Protein 6HF2 (pdb70)

Structure (mmCIF, N/CA/C/O backbone):
data_6HF2
#
_entry.id   6HF2
#
_cell.length_a   66.812
_cell.length_b   68.376
_cell.length_c   79.136
_cell.angle_alpha   90.00
_cell.angle_beta   90.00
_cell.angle_gamma   90.00
#
_symmetry.space_group_name_H-M   'P 21 21 21'
#
loop_
_entity.id
_entity.type
_entity.pdbx_description
1 polymer 'Glycosyl hydrolase family 26'
2 non-polymer 'CHLORIDE ION'
3 non-polymer 'CALCIUM ION'
4 water water
#
loop_
_atom_site.group_PDB
_atom_site.id
_atom_site.type_symbol
_atom_site.label_atom_id
_atom_site.label_alt_id
_atom_site.label_comp_id
_atom_site.label_asym_id
_atom_site.label_entity_id
_atom_site.label_seq_id
_atom_site.pdbx_PDB_ins_code
_atom_site.Cartn_x
_atom_site.Cartn_y
_atom_site.Cartn_z
_atom_site.occupancy
_atom_site.B_iso_or_equiv
_atom_site.auth_seq_id
_atom_site.auth_comp_id
_atom_site.auth_asym_id
_atom_site.auth_atom_id
_atom_site.pdbx_PDB_model_num
ATOM 1 N N . ASP A 1 37 ? 6.972 -5.699 -8.943 1.00 50.24 37 ASP A N 1
ATOM 2 C CA . ASP A 1 37 ? 7.089 -5.589 -7.493 1.00 52.02 37 ASP A CA 1
ATOM 3 C C . ASP A 1 37 ? 5.718 -5.751 -6.827 1.00 49.22 37 ASP A C 1
ATOM 4 O O . ASP A 1 37 ? 5.440 -6.778 -6.204 1.00 50.67 37 ASP A O 1
ATOM 9 N N . ASN A 1 38 ? 4.857 -4.741 -6.957 1.00 44.61 38 ASN A N 1
ATOM 10 C CA . ASN A 1 38 ? 3.520 -4.797 -6.379 1.00 35.81 38 ASN A CA 1
ATOM 11 C C . ASN A 1 38 ? 2.428 -4.907 -7.432 1.00 37.32 38 ASN A C 1
ATOM 12 O O . ASN A 1 38 ? 1.256 -4.716 -7.104 1.00 29.87 38 ASN A O 1
ATOM 17 N N . SER A 1 39 ? 2.779 -5.231 -8.682 1.00 35.86 39 SER A N 1
ATOM 18 C CA . SER A 1 39 ? 1.792 -5.212 -9.755 1.00 32.98 39 SER A CA 1
ATOM 19 C C . SER A 1 39 ? 0.678 -6.225 -9.546 1.00 30.59 39 SER A C 1
ATOM 20 O O . SER A 1 39 ? -0.420 -6.035 -10.079 1.00 32.60 39 SER A O 1
ATOM 23 N N . LEU A 1 40 ? 0.927 -7.286 -8.776 1.00 29.93 40 LEU A N 1
ATOM 24 C CA . LEU A 1 40 ? -0.096 -8.293 -8.518 1.00 27.95 40 LEU A CA 1
ATOM 25 C C . LEU A 1 40 ? -1.169 -7.813 -7.548 1.00 27.88 40 LEU A C 1
ATOM 26 O O . LEU A 1 40 ? -2.279 -8.356 -7.564 1.00 24.67 40 LEU A O 1
ATOM 31 N N . ILE A 1 41 ? -0.857 -6.837 -6.693 1.00 26.04 41 ILE A N 1
ATOM 32 C CA . ILE A 1 41 ? -1.812 -6.400 -5.678 1.00 23.33 41 ILE A CA 1
ATOM 33 C C . ILE A 1 41 ? -2.945 -5.631 -6.343 1.00 21.92 41 ILE A C 1
ATOM 34 O O . ILE A 1 41 ? -2.709 -4.758 -7.187 1.00 24.62 41 ILE A O 1
ATOM 39 N N . LYS A 1 42 ? -4.184 -5.942 -5.960 1.00 19.86 42 LYS A N 1
ATOM 40 C CA . LYS A 1 42 ? -5.323 -5.283 -6.580 1.00 21.36 42 LYS A CA 1
ATOM 41 C C . LYS A 1 42 ? -5.303 -3.784 -6.289 1.00 20.58 42 LYS A C 1
ATOM 42 O O . LYS A 1 42 ? -4.921 -3.340 -5.202 1.00 22.48 42 LYS A O 1
ATOM 48 N N . LYS A 1 43 ? -5.688 -2.994 -7.287 1.00 16.78 43 LYS A N 1
ATOM 49 C CA . LYS A 1 43 ? -5.600 -1.546 -7.144 1.00 18.24 43 LYS A CA 1
ATOM 50 C C . LYS A 1 43 ? -6.796 -0.965 -6.419 1.00 20.73 43 LYS A C 1
ATOM 51 O O . LYS A 1 43 ? -6.685 0.101 -5.798 1.00 21.68 43 LYS A O 1
ATOM 57 N N . GLU A 1 44 ? -7.937 -1.630 -6.493 1.00 18.67 44 GLU A N 1
ATOM 58 C CA . GLU A 1 44 ? -9.192 -1.061 -6.027 1.00 20.07 44 GLU A CA 1
ATOM 59 C C . GLU A 1 44 ? -9.699 -1.778 -4.783 1.00 17.08 44 GLU A C 1
ATOM 60 O O . GLU A 1 44 ? -9.625 -3.008 -4.693 1.00 17.02 44 GLU A O 1
ATOM 66 N N . LEU A 1 45 ? -10.270 -1.006 -3.850 1.00 20.15 45 LEU A N 1
ATOM 67 C CA . LEU A 1 45 ? -11.007 -1.605 -2.732 1.00 15.90 45 LEU A CA 1
ATOM 68 C C . LEU A 1 45 ? -12.233 -2.367 -3.221 1.00 21.95 45 LEU A C 1
ATOM 69 O O . LEU A 1 45 ? -12.801 -2.070 -4.277 1.00 22.53 45 LEU A O 1
ATOM 74 N N . CYS A 1 46 ? -12.664 -3.352 -2.424 1.00 18.62 46 CYS A N 1
ATOM 75 C CA . CYS A 1 46 ? -13.854 -4.115 -2.786 1.00 22.40 46 CYS A CA 1
ATOM 76 C C . CYS A 1 46 ? -15.128 -3.276 -2.716 1.00 24.04 46 CYS A C 1
ATOM 77 O O . CYS A 1 46 ? -16.141 -3.664 -3.303 1.00 22.30 46 CYS A O 1
ATOM 80 N N . THR A 1 47 ? -15.093 -2.126 -2.045 1.00 23.67 47 THR A N 1
ATOM 81 C CA . THR A 1 47 ? -16.273 -1.290 -1.847 1.00 22.41 47 THR A CA 1
ATOM 82 C C . THR A 1 47 ? -16.387 -0.293 -2.992 1.00 21.00 47 THR A C 1
ATOM 83 O O . THR A 1 47 ? -15.543 0.596 -3.140 1.00 19.53 47 THR A O 1
ATOM 87 N N . GLU A 1 48 ? -17.437 -0.430 -3.790 1.00 19.55 48 GLU A N 1
ATOM 88 C CA . GLU A 1 48 ? -17.688 0.538 -4.847 1.00 19.98 48 GLU A CA 1
ATOM 89 C C . GLU A 1 48 ? -17.949 1.911 -4.242 1.00 21.92 48 GLU A C 1
ATOM 90 O O . GLU A 1 48 ? -18.693 2.043 -3.269 1.00 20.62 48 GLU A O 1
ATOM 96 N N . GLY A 1 49 ? -17.333 2.936 -4.819 1.00 19.39 49 GLY A N 1
ATOM 97 C CA . GLY A 1 49 ? -17.532 4.284 -4.322 1.00 22.26 49 GLY A CA 1
ATOM 98 C C . GLY A 1 49 ? -16.966 4.526 -2.940 1.00 22.90 49 GLY A C 1
ATOM 99 O O . GLY A 1 49 ? -17.545 5.298 -2.164 1.00 23.02 49 GLY A O 1
ATOM 100 N N . ALA A 1 50 ? -15.851 3.873 -2.612 1.00 23.04 50 ALA A N 1
ATOM 101 C CA . ALA A 1 50 ? -15.159 4.104 -1.350 1.00 20.89 50 ALA A CA 1
ATOM 102 C C . ALA A 1 50 ? -14.750 5.568 -1.217 1.00 19.97 50 ALA A C 1
ATOM 103 O O . ALA A 1 50 ? -14.496 6.259 -2.213 1.00 19.53 50 ALA A O 1
ATOM 105 N N . SER A 1 51 ? -14.665 6.033 0.034 1.00 16.94 51 SER A N 1
ATOM 106 C CA . SER A 1 51 ? -14.323 7.419 0.312 1.00 18.15 51 SER A CA 1
ATOM 107 C C . SER A 1 51 ? -12.931 7.755 -0.218 1.00 20.19 51 SER A C 1
ATOM 108 O O . SER A 1 51 ? -12.070 6.890 -0.375 1.00 19.78 51 SER A O 1
ATOM 111 N N . VAL A 1 52 ? -12.715 9.051 -0.474 1.00 19.45 52 VAL A N 1
ATOM 112 C CA . VAL A 1 52 ? -11.417 9.529 -0.945 1.00 16.68 52 VAL A CA 1
ATOM 113 C C . VAL A 1 52 ? -10.306 9.134 0.021 1.00 18.32 52 VAL A C 1
ATOM 114 O O . VAL A 1 52 ? -9.225 8.698 -0.401 1.00 17.03 52 VAL A O 1
ATOM 118 N N . GLU A 1 53 ? -10.552 9.269 1.327 1.00 17.02 53 GLU A N 1
ATOM 119 C CA . GLU A 1 53 ? -9.499 8.966 2.296 1.00 18.61 53 GLU A CA 1
ATOM 120 C C . GLU A 1 53 ? -9.195 7.474 2.329 1.00 18.40 53 GLU A C 1
ATOM 121 O O . GLU A 1 53 ? -8.024 7.082 2.407 1.00 17.32 53 GLU A O 1
ATOM 127 N N . ALA A 1 54 ? -10.231 6.632 2.254 1.00 17.57 54 ALA A N 1
ATOM 128 C CA . ALA A 1 54 ? -10.010 5.188 2.238 1.00 18.40 54 ALA A CA 1
ATOM 129 C C . ALA A 1 54 ? -9.177 4.790 1.027 1.00 18.81 54 ALA A C 1
ATOM 130 O O . ALA A 1 54 ? -8.267 3.963 1.132 1.00 18.42 54 ALA A O 1
ATOM 132 N N . LYS A 1 55 ? -9.455 5.395 -0.128 1.00 19.66 55 LYS A N 1
ATOM 133 C CA . LYS A 1 55 ? -8.709 5.062 -1.327 1.00 17.67 55 LYS A CA 1
ATOM 134 C C . LYS A 1 55 ? -7.278 5.552 -1.223 1.00 16.99 55 LYS A C 1
ATOM 135 O O . LYS A 1 55 ? -6.348 4.846 -1.630 1.00 21.69 55 LYS A O 1
ATOM 141 N N . LYS A 1 56 ? -7.082 6.739 -0.640 1.00 14.94 56 LYS A N 1
ATOM 142 C CA . LYS A 1 56 ? -5.734 7.258 -0.435 1.00 17.85 56 LYS A CA 1
ATOM 143 C C . LYS A 1 56 ? -4.949 6.366 0.512 1.00 20.09 56 LYS A C 1
ATOM 144 O O . LYS A 1 56 ? -3.773 6.082 0.267 1.00 17.71 56 LYS A O 1
ATOM 150 N N . VAL A 1 57 ? -5.578 5.936 1.611 1.00 16.84 57 VAL A N 1
ATOM 151 C CA . VAL A 1 57 ? -4.891 5.062 2.559 1.00 17.16 57 VAL A CA 1
ATOM 152 C C . VAL A 1 57 ? -4.539 3.739 1.888 1.00 16.16 57 VAL A C 1
ATOM 153 O O . VAL A 1 57 ? -3.394 3.276 1.954 1.00 17.35 57 VAL A O 1
ATOM 157 N N . TYR A 1 58 ? -5.520 3.117 1.221 1.00 19.90 58 TYR A N 1
ATOM 158 C CA . TYR A 1 58 ? -5.251 1.854 0.548 1.00 17.58 58 TYR A CA 1
ATOM 159 C C . TYR A 1 58 ? -4.148 2.000 -0.488 1.00 19.39 58 TYR A C 1
ATOM 160 O O . TYR A 1 58 ? -3.223 1.173 -0.554 1.00 19.98 58 TYR A O 1
ATOM 169 N N . THR A 1 59 ? -4.212 3.062 -1.289 1.00 16.96 59 THR A N 1
ATOM 170 C CA . THR A 1 59 ? -3.227 3.247 -2.347 1.00 18.25 59 THR A CA 1
ATOM 171 C C . THR A 1 59 ? -1.834 3.422 -1.771 1.00 22.63 59 THR A C 1
ATOM 172 O O . THR A 1 59 ? -0.857 2.918 -2.335 1.00 19.94 59 THR A O 1
ATOM 176 N N . TYR A 1 60 ? -1.729 4.117 -0.636 1.00 19.71 60 TYR A N 1
ATOM 177 C CA . TYR A 1 60 ? -0.444 4.249 0.038 1.00 17.14 60 TYR A CA 1
ATOM 178 C C . TYR A 1 60 ? 0.081 2.888 0.485 1.00 21.18 60 TYR A C 1
ATOM 179 O O . TYR A 1 60 ? 1.247 2.547 0.246 1.00 18.70 60 TYR A O 1
ATOM 188 N N . LEU A 1 61 ? -0.762 2.096 1.149 1.00 17.62 61 LEU A N 1
ATOM 189 C CA . LEU A 1 61 ? -0.305 0.782 1.592 1.00 20.04 61 LEU A CA 1
ATOM 190 C C . LEU A 1 61 ? 0.137 -0.068 0.412 1.00 19.72 61 LEU A C 1
ATOM 191 O O . LEU A 1 61 ? 1.162 -0.751 0.474 1.00 18.15 61 LEU A O 1
ATOM 196 N N . ARG A 1 62 ? -0.622 -0.025 -0.678 1.00 15.81 62 ARG A N 1
ATOM 197 C CA . ARG A 1 62 ? -0.240 -0.754 -1.881 1.00 19.21 62 ARG A CA 1
ATOM 198 C C . ARG A 1 62 ? 1.126 -0.299 -2.388 1.00 22.54 62 ARG A C 1
ATOM 199 O O . ARG A 1 62 ? 1.962 -1.124 -2.783 1.00 22.02 62 ARG A O 1
ATOM 207 N N . ASN A 1 63 ? 1.387 1.010 -2.336 1.00 19.50 63 ASN A N 1
ATOM 208 C CA . ASN A 1 63 ? 2.672 1.549 -2.768 1.00 19.94 63 ASN A CA 1
ATOM 209 C C . ASN A 1 63 ? 3.814 1.127 -1.850 1.00 24.89 63 ASN A C 1
ATOM 210 O O . ASN A 1 63 ? 4.964 1.056 -2.299 1.00 21.84 63 ASN A O 1
ATOM 215 N N . CYS A 1 64 ? 3.525 0.841 -0.573 1.00 20.50 64 CYS A N 1
ATOM 216 C CA . CYS A 1 64 ? 4.564 0.415 0.367 1.00 19.30 64 CYS A CA 1
ATOM 217 C C . CYS A 1 64 ? 4.908 -1.062 0.241 1.00 18.75 64 CYS A C 1
ATOM 218 O O . CYS A 1 64 ? 5.950 -1.487 0.759 1.00 22.19 64 CYS A O 1
ATOM 221 N N . TRP A 1 65 ? 4.061 -1.841 -0.427 1.00 18.33 65 TRP A N 1
ATOM 222 C CA . TRP A 1 65 ? 4.185 -3.299 -0.427 1.00 19.80 65 TRP A CA 1
ATOM 223 C C . TRP A 1 65 ? 5.551 -3.741 -0.926 1.00 22.44 65 TRP A C 1
ATOM 224 O O . TRP A 1 65 ? 6.007 -3.312 -1.992 1.00 24.30 65 TRP A O 1
ATOM 235 N N . GLY A 1 66 ? 6.208 -4.600 -0.148 1.00 20.96 66 GLY A N 1
ATOM 236 C CA . GLY A 1 66 ? 7.545 -5.061 -0.474 1.00 24.15 66 GLY A CA 1
ATOM 237 C C . GLY A 1 66 ? 8.650 -4.059 -0.230 1.00 25.60 66 GLY A C 1
ATOM 238 O O . GLY A 1 66 ? 9.822 -4.386 -0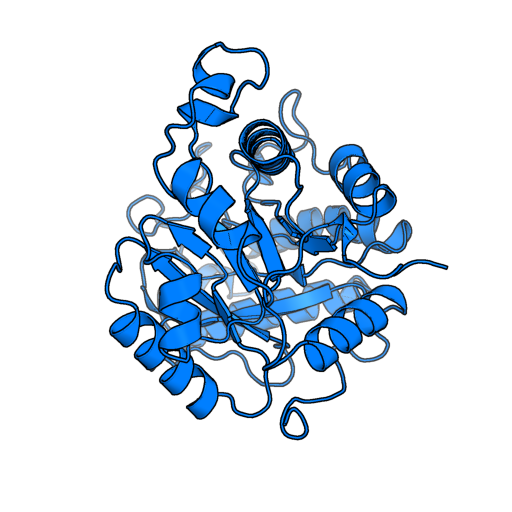.447 1.00 28.84 66 GLY A O 1
ATOM 239 N N . ARG A 1 67 ? 8.327 -2.854 0.205 1.00 20.16 67 ARG A N 1
ATOM 240 C CA . ARG A 1 67 ? 9.330 -1.830 0.446 1.00 21.83 67 ARG A CA 1
ATOM 241 C C . ARG A 1 67 ? 9.342 -1.344 1.882 1.00 23.65 67 ARG A C 1
ATOM 242 O O . ARG A 1 67 ? 10.412 -1.070 2.428 1.00 25.60 67 ARG A O 1
ATOM 250 N N . LYS A 1 68 ? 8.172 -1.221 2.506 1.00 18.24 68 LYS A N 1
ATOM 251 C CA . LYS A 1 68 ? 8.068 -0.704 3.862 1.00 21.59 68 LYS A CA 1
ATOM 252 C C . LYS A 1 68 ? 7.072 -1.545 4.646 1.00 19.60 68 LYS A C 1
ATOM 253 O O . LYS A 1 68 ? 6.183 -2.193 4.079 1.00 21.90 68 LYS A O 1
ATOM 259 N N . THR A 1 69 ? 7.223 -1.504 5.966 1.00 18.05 69 THR A N 1
ATOM 260 C CA . THR A 1 69 ? 6.320 -2.158 6.907 1.00 17.48 69 THR A CA 1
ATOM 261 C C . THR A 1 69 ? 5.859 -1.108 7.910 1.00 18.98 69 THR A C 1
ATOM 262 O O . THR A 1 69 ? 6.690 -0.474 8.570 1.00 19.80 69 THR A O 1
ATOM 266 N N . LEU A 1 70 ? 4.546 -0.920 8.040 1.00 16.59 70 LEU A N 1
ATOM 267 C CA . LEU A 1 70 ? 4.071 0.085 8.985 1.00 15.96 70 LEU A CA 1
ATOM 268 C C . LEU A 1 70 ? 4.048 -0.472 10.402 1.00 15.78 70 LEU A C 1
ATOM 269 O O . LEU A 1 70 ? 3.816 -1.662 10.622 1.00 18.19 70 LEU A O 1
ATOM 274 N N . SER A 1 71 ? 4.284 0.407 11.368 1.00 13.85 71 SER A N 1
ATOM 275 C CA . SER A 1 71 ? 4.178 0.056 12.775 1.00 13.65 71 SER A CA 1
ATOM 276 C C . SER A 1 71 ? 2.777 0.363 13.277 1.00 15.39 71 SER A C 1
ATOM 277 O O . SER A 1 71 ? 2.102 1.269 12.772 1.00 17.47 71 SER A O 1
ATOM 280 N N . SER A 1 72 ? 2.351 -0.375 14.299 1.00 16.88 72 SER A N 1
ATOM 281 C CA . SER A 1 72 ? 1.012 -0.176 14.833 1.00 14.61 72 SER A CA 1
ATOM 282 C C . SER A 1 72 ? 0.963 -0.658 16.275 1.00 16.56 72 SER A C 1
ATOM 283 O O . SER A 1 72 ? 1.687 -1.583 16.656 1.00 14.65 72 SER A O 1
ATOM 286 N N . THR A 1 73 ? 0.057 -0.062 17.056 1.00 16.84 73 THR A N 1
ATOM 287 C CA . THR A 1 73 ? -0.206 -0.508 18.419 1.00 15.55 73 THR A CA 1
ATOM 288 C C . THR A 1 73 ? -1.698 -0.645 18.646 1.00 18.50 73 THR A C 1
ATOM 289 O O . THR A 1 73 ? -2.502 0.095 18.073 1.00 16.59 73 THR A O 1
ATOM 293 N N . MET A 1 74 ? -2.047 -1.585 19.519 1.00 16.32 74 MET A N 1
ATOM 294 C CA . MET A 1 74 ? -3.422 -1.772 19.950 1.00 16.74 74 MET A CA 1
ATOM 295 C C . MET A 1 74 ? -3.756 -0.803 21.076 1.00 15.69 74 MET A C 1
ATOM 296 O O . MET A 1 74 ? -2.893 -0.401 21.852 1.00 16.83 74 MET A O 1
ATOM 301 N N . ALA A 1 75 ? -5.023 -0.412 21.151 1.00 15.46 75 ALA A N 1
ATOM 302 C CA . ALA A 1 75 ? -5.495 0.321 22.313 1.00 15.80 75 ALA A CA 1
ATOM 303 C C . ALA A 1 75 ? -5.348 -0.528 23.570 1.00 17.12 75 ALA A C 1
ATOM 304 O O . ALA A 1 75 ? -5.347 -1.764 23.520 1.00 17.24 75 ALA A O 1
ATOM 306 N N . ASN A 1 76 ? -5.254 0.140 24.719 1.00 16.55 76 ASN A N 1
ATOM 307 C CA . ASN A 1 76 ? -5.383 -0.596 25.974 1.00 18.93 76 ASN A CA 1
ATOM 308 C C . ASN A 1 76 ? -6.858 -0.972 26.127 1.00 17.85 76 ASN A C 1
ATOM 309 O O . ASN A 1 76 ? -7.698 -0.143 26.486 1.00 20.10 76 ASN A O 1
ATOM 314 N N . VAL A 1 77 ? -7.163 -2.232 25.805 1.00 16.80 77 VAL A N 1
ATOM 315 C CA . VAL A 1 77 ? -8.510 -2.801 25.756 1.00 18.36 77 VAL A CA 1
ATOM 316 C C . VAL A 1 77 ? -9.304 -2.247 24.569 1.00 18.39 77 VAL A C 1
ATOM 317 O O . VAL A 1 77 ? -9.481 -2.961 23.577 1.00 21.06 77 VAL A O 1
ATOM 321 N N . THR A 1 78 ? -9.783 -0.99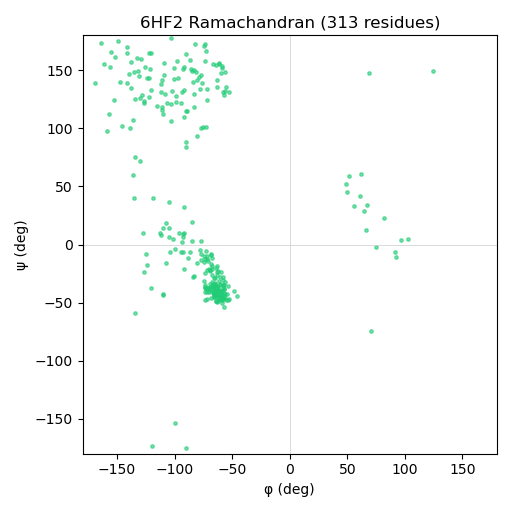6 24.623 1.00 18.36 78 THR A N 1
ATOM 322 C CA . THR A 1 78 ? -10.739 -0.577 23.585 1.00 15.54 78 THR A CA 1
ATOM 323 C C . THR A 1 78 ? -10.510 0.787 22.938 1.00 15.02 78 THR A C 1
ATOM 324 O O . THR A 1 78 ? -10.456 0.889 21.709 1.00 15.54 78 THR A O 1
ATOM 328 N N . TRP A 1 79 ? -10.501 1.858 23.731 1.00 17.56 79 TRP A N 1
ATOM 329 C CA . TRP A 1 79 ? -10.873 3.180 23.206 1.00 16.97 79 TRP A CA 1
ATOM 330 C C . TRP A 1 79 ? -9.913 4.262 23.705 1.00 15.72 79 TRP A C 1
ATOM 331 O O . TRP A 1 79 ? -10.295 5.218 24.380 1.00 19.94 79 TRP A O 1
ATOM 342 N N . ASN A 1 80 ? -8.636 4.092 23.372 1.00 16.52 80 ASN A N 1
ATOM 343 C CA . ASN A 1 80 ? -7.584 5.024 23.756 1.00 18.46 80 ASN A CA 1
ATOM 344 C C . ASN A 1 80 ? -6.382 4.733 22.876 1.00 17.12 80 ASN A C 1
ATOM 345 O O . ASN A 1 80 ? -6.361 3.750 22.127 1.00 19.37 80 ASN A O 1
ATOM 350 N N . VAL A 1 81 ? -5.365 5.586 22.988 1.00 17.67 81 VAL A N 1
ATOM 351 C CA . VAL A 1 81 ? -4.115 5.327 22.281 1.00 16.79 81 VAL A CA 1
ATOM 352 C C . VAL A 1 81 ? -2.981 5.170 23.290 1.00 18.35 81 VAL A C 1
ATOM 353 O O . VAL A 1 81 ? -1.847 5.598 23.038 1.00 16.89 81 VAL A O 1
ATOM 357 N N . ASN A 1 82 ? -3.260 4.497 24.415 1.00 16.46 82 ASN A N 1
ATOM 358 C CA . ASN A 1 82 ? -2.283 4.462 25.504 1.00 17.31 82 ASN A CA 1
ATOM 359 C C . ASN A 1 82 ? -1.000 3.732 25.107 1.00 15.22 82 ASN A C 1
ATOM 360 O O . ASN A 1 82 ? 0.089 4.110 25.555 1.00 18.82 82 ASN A O 1
ATOM 365 N N . GLU A 1 83 ? -1.091 2.696 24.263 1.00 14.19 83 GLU A N 1
ATOM 366 C CA . GLU A 1 83 ? 0.130 1.996 23.850 1.00 14.91 83 GLU A CA 1
ATOM 367 C C . GLU A 1 83 ? 0.945 2.823 22.858 1.00 15.86 83 GLU A C 1
ATOM 368 O O . GLU A 1 83 ? 2.187 2.789 22.894 1.00 14.25 83 GLU A O 1
ATOM 374 N N . ALA A 1 84 ? 0.288 3.586 21.988 1.00 15.45 84 ALA A N 1
ATOM 375 C CA . ALA A 1 84 ? 1.032 4.507 21.132 1.00 18.22 84 ALA A CA 1
ATOM 376 C C . ALA A 1 84 ? 1.809 5.524 21.964 1.00 17.03 84 ALA A C 1
ATOM 377 O O . ALA A 1 84 ? 2.977 5.812 21.680 1.00 17.80 84 ALA A O 1
ATOM 379 N N . ILE A 1 85 ? 1.169 6.075 22.995 1.00 15.39 85 ILE A N 1
ATOM 380 C CA . ILE A 1 85 ? 1.840 7.014 23.892 1.00 15.61 85 ILE A CA 1
ATOM 381 C C . ILE A 1 85 ? 2.999 6.326 24.595 1.00 17.30 85 ILE A C 1
ATOM 382 O O . ILE A 1 85 ? 4.080 6.902 24.754 1.00 19.43 85 ILE A O 1
ATOM 387 N N . TRP A 1 86 ? 2.784 5.086 25.035 1.00 18.17 86 TRP A N 1
ATOM 388 C CA . TRP A 1 86 ? 3.844 4.313 25.674 1.00 16.06 86 TRP A CA 1
ATOM 389 C C . TRP A 1 86 ? 5.028 4.118 24.736 1.00 18.51 86 TRP A C 1
ATOM 390 O O . TRP A 1 86 ? 6.187 4.293 25.136 1.00 16.65 86 TRP A O 1
ATOM 401 N N . VAL A 1 87 ? 4.758 3.742 23.481 1.00 15.50 87 VAL A N 1
ATOM 402 C CA . VAL A 1 87 ? 5.857 3.527 22.535 1.00 15.42 87 VAL A CA 1
ATOM 403 C C . VAL A 1 87 ? 6.649 4.812 22.332 1.00 16.81 87 VAL A C 1
ATOM 404 O O . VAL A 1 87 ? 7.888 4.791 22.297 1.00 18.79 87 VAL A O 1
ATOM 408 N N . ASN A 1 88 ? 5.967 5.953 22.200 1.00 16.02 88 ASN A N 1
ATOM 409 C CA . ASN A 1 88 ? 6.727 7.197 22.034 1.00 18.67 88 ASN A CA 1
ATOM 410 C C . ASN A 1 88 ? 7.624 7.470 23.242 1.00 17.47 88 ASN A C 1
ATOM 411 O O . ASN A 1 88 ? 8.802 7.824 23.089 1.00 19.02 88 ASN A O 1
ATOM 416 N N . ARG A 1 89 ? 7.096 7.279 24.450 1.00 19.35 89 ARG A N 1
ATOM 417 C CA . ARG A 1 89 ? 7.894 7.509 25.650 1.00 20.30 89 ARG A CA 1
ATOM 418 C C . ARG A 1 89 ? 9.082 6.562 25.738 1.00 22.01 89 ARG A C 1
ATOM 419 O O . ARG A 1 89 ? 10.089 6.892 26.375 1.00 20.91 89 ARG A O 1
ATOM 427 N N . GLN A 1 90 ? 8.986 5.379 25.117 1.00 21.14 90 GLN A N 1
ATOM 428 C CA . GLN A 1 90 ? 10.122 4.463 25.092 1.00 20.32 90 GLN A CA 1
ATOM 429 C C . GLN A 1 90 ? 11.109 4.768 23.972 1.00 22.44 90 GLN A C 1
ATOM 430 O O . GLN A 1 90 ? 12.299 4.463 24.105 1.00 24.87 90 GLN A O 1
ATOM 436 N N . THR A 1 91 ? 10.660 5.356 22.863 1.00 19.04 91 THR A N 1
ATOM 437 C CA . THR A 1 91 ? 11.490 5.409 21.661 1.00 17.26 91 THR A CA 1
ATOM 438 C C . THR A 1 91 ? 11.685 6.792 21.081 1.00 19.69 91 THR A C 1
ATOM 439 O O . THR A 1 91 ? 12.661 6.995 20.349 1.00 20.71 91 THR A O 1
ATOM 443 N N . GLY A 1 92 ? 10.792 7.733 21.343 1.00 18.42 92 GLY A N 1
ATOM 444 C CA . GLY A 1 92 ? 10.807 8.995 20.648 1.00 20.90 92 GLY A CA 1
ATOM 445 C C . GLY A 1 92 ? 9.954 9.031 19.400 1.00 22.49 92 GLY A C 1
ATOM 446 O O . GLY A 1 92 ? 9.823 10.105 18.797 1.00 23.10 92 GLY A O 1
ATOM 447 N N . LYS A 1 93 ? 9.383 7.894 18.985 1.00 18.79 93 LYS A N 1
ATOM 448 C CA . LYS A 1 93 ? 8.570 7.830 17.778 1.00 20.04 93 LYS A CA 1
ATOM 449 C C . LYS A 1 93 ? 7.202 7.241 18.091 1.00 21.13 93 LYS A C 1
ATOM 450 O O . LYS A 1 93 ? 7.046 6.462 19.034 1.00 19.91 93 LYS A O 1
ATOM 456 N N . TYR A 1 94 ? 6.195 7.629 17.280 1.00 21.23 94 TYR A N 1
ATOM 457 C CA . TYR A 1 94 ? 4.864 7.042 17.419 1.00 16.64 94 TYR A CA 1
ATOM 458 C C . TYR A 1 94 ? 4.643 5.971 16.360 1.00 17.67 94 TYR A C 1
ATOM 459 O O . TYR A 1 94 ? 5.178 6.074 15.252 1.00 20.14 94 TYR A O 1
ATOM 468 N N . PRO A 1 95 ? 3.809 4.972 16.648 1.00 17.53 95 PRO A N 1
ATOM 469 C CA . PRO A 1 95 ? 3.420 4.018 15.600 1.00 15.83 95 PRO A CA 1
ATOM 470 C C . PRO A 1 95 ? 2.591 4.723 14.535 1.00 15.44 95 PRO A C 1
ATOM 471 O O . PRO A 1 95 ? 1.942 5.740 14.793 1.00 16.92 95 PRO A O 1
ATOM 475 N N . ALA A 1 96 ? 2.616 4.156 13.327 1.00 14.96 96 ALA A N 1
ATOM 476 C CA . ALA A 1 96 ? 1.868 4.713 12.204 1.00 16.59 96 ALA A CA 1
ATOM 477 C C . ALA A 1 96 ? 0.364 4.507 12.345 1.00 17.47 96 ALA A C 1
ATOM 478 O O . ALA A 1 96 ? -0.425 5.371 11.936 1.00 15.20 96 ALA A O 1
ATOM 480 N N . ILE A 1 97 ? -0.064 3.357 12.865 1.00 15.76 97 ILE A N 1
ATOM 481 C CA . ILE A 1 97 ? -1.483 3.006 12.933 1.00 13.67 97 ILE A CA 1
ATOM 482 C C . ILE A 1 97 ? -1.854 2.784 14.394 1.00 16.10 97 ILE A C 1
ATOM 483 O O . ILE A 1 97 ? -1.149 2.056 15.102 1.00 17.28 97 ILE A O 1
ATOM 488 N N . 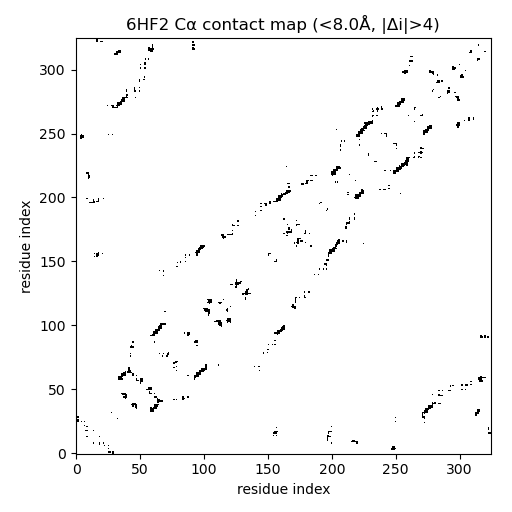ALA A 1 98 ? -2.968 3.374 14.832 1.00 15.06 98 ALA A N 1
ATOM 489 C CA . ALA A 1 98 ? -3.549 3.106 16.146 1.00 14.55 98 ALA A CA 1
ATOM 490 C C . ALA A 1 98 ? -4.812 2.296 15.941 1.00 18.20 98 ALA A C 1
ATOM 491 O O . ALA A 1 98 ? -5.675 2.692 15.147 1.00 14.60 98 ALA A O 1
ATOM 493 N N . CYS A 1 99 ? -4.940 1.184 16.666 1.00 15.54 99 CYS A N 1
ATOM 494 C CA . CYS A 1 99 ? -6.124 0.342 16.526 1.00 14.45 99 CYS A CA 1
ATOM 495 C C . CYS A 1 99 ? -7.016 0.438 17.757 1.00 17.21 99 CYS A C 1
ATOM 496 O O . CYS A 1 99 ? -6.541 0.575 18.888 1.00 15.45 99 CYS A O 1
ATOM 499 N N . PHE A 1 100 ? -8.326 0.354 17.520 1.00 14.04 100 PHE A N 1
ATOM 500 C CA . PHE A 1 100 ? -9.352 0.413 18.557 1.00 15.79 100 PHE A CA 1
ATOM 501 C C . PHE A 1 100 ? -10.204 -0.859 18.519 1.00 15.88 100 PHE A C 1
ATOM 502 O O . PHE A 1 100 ? -10.142 -1.630 17.562 1.00 19.59 100 PHE A O 1
ATOM 510 N N . ASP A 1 101 ? -10.980 -1.117 19.579 1.00 14.57 101 ASP A N 1
ATOM 511 C CA . ASP A 1 101 ? -11.805 -2.324 19.637 1.00 13.94 101 ASP A CA 1
ATOM 512 C C . ASP A 1 101 ? -13.215 -1.921 20.016 1.00 16.24 101 ASP A C 1
ATOM 513 O O . ASP A 1 101 ? -13.422 -1.223 21.018 1.00 14.59 101 ASP A O 1
ATOM 518 N N . TYR A 1 102 ? -14.178 -2.329 19.196 1.00 15.58 102 TYR A N 1
ATOM 519 C CA . TYR A 1 102 ? -15.566 -2.072 19.513 1.00 15.09 102 TYR A CA 1
ATOM 520 C C . TYR A 1 102 ? -16.170 -3.135 20.430 1.00 17.19 102 TYR A C 1
ATOM 521 O O . TYR A 1 102 ? -17.394 -3.224 20.525 1.00 17.94 102 TYR A O 1
ATOM 530 N N . MET A 1 103 ? -15.341 -3.904 21.139 1.00 14.43 103 MET A N 1
ATOM 531 C CA . MET A 1 103 ? -15.830 -4.977 22.011 1.00 16.69 103 MET A CA 1
ATOM 532 C C . MET A 1 103 ? -16.978 -4.542 22.934 1.00 18.64 103 MET A C 1
ATOM 533 O O . MET A 1 103 ? -17.922 -5.309 23.160 1.00 18.43 103 MET A O 1
ATOM 538 N N . ASN A 1 104 ? -16.919 -3.327 23.494 1.00 20.46 104 ASN A N 1
ATOM 539 C CA . ASN A 1 104 ? -17.822 -2.993 24.593 1.00 19.17 104 ASN A CA 1
ATOM 540 C C . ASN A 1 104 ? -19.125 -2.348 24.136 1.00 18.41 104 ASN A C 1
ATOM 541 O O . ASN A 1 104 ? -19.726 -1.573 24.896 1.00 18.79 104 ASN A O 1
ATOM 546 N N . LEU A 1 105 ? -19.628 -2.720 22.944 1.00 17.59 105 LEU A N 1
ATOM 547 C CA . LEU A 1 105 ? -20.973 -2.365 22.510 1.00 17.63 105 LEU A CA 1
ATOM 548 C C . LEU A 1 105 ? -22.018 -2.593 23.606 1.00 20.68 105 LEU A C 1
ATOM 549 O O . LEU A 1 105 ? -22.875 -1.726 23.788 1.00 18.86 105 LEU A O 1
ATOM 554 N N . PRO A 1 106 ? -22.011 -3.717 24.346 1.00 20.01 106 PRO A N 1
ATOM 555 C CA . PRO A 1 106 ? -23.093 -3.919 25.329 1.00 23.39 106 PRO A CA 1
ATOM 556 C C . PRO A 1 106 ? -23.143 -2.855 26.406 1.00 25.64 106 PRO A C 1
ATOM 557 O O . PRO A 1 106 ? -24.230 -2.563 26.917 1.00 24.25 106 PRO A O 1
ATOM 561 N N . ALA A 1 107 ? -22.005 -2.289 26.792 1.00 18.96 107 ALA A N 1
ATOM 562 C CA . ALA A 1 107 ? -21.987 -1.277 27.840 1.00 18.26 107 ALA A CA 1
ATOM 563 C C . ALA A 1 107 ? -22.101 0.145 27.310 1.00 18.05 107 ALA A C 1
ATOM 564 O O . ALA A 1 107 ? -22.471 1.050 28.061 1.00 20.10 107 ALA A O 1
ATOM 566 N N . SER A 1 108 ? -21.777 0.371 26.060 1.00 15.82 108 SER A N 1
ATOM 567 C CA . SER A 1 108 ? -21.784 1.715 25.517 1.00 16.79 108 SER A CA 1
ATOM 568 C C . SER A 1 108 ? -23.219 2.139 25.213 1.00 21.32 108 SER A C 1
ATOM 569 O O . SER A 1 108 ? -23.976 1.358 24.628 1.00 22.04 108 SER A O 1
ATOM 572 N N . PRO A 1 109 ? -23.633 3.356 25.596 1.00 20.53 109 PRO A N 1
ATOM 573 C CA . PRO A 1 109 ? -22.813 4.345 26.295 1.00 20.96 109 PRO A CA 1
ATOM 574 C C . PRO A 1 109 ? -22.763 4.144 27.809 1.00 23.66 109 PRO A C 1
ATOM 575 O O . PRO A 1 109 ? -23.765 3.815 28.446 1.00 22.92 109 PRO A O 1
ATOM 579 N N . ALA A 1 110 ? -21.577 4.338 28.374 1.00 19.29 110 ALA A N 1
ATOM 580 C CA . ALA A 1 110 ? -21.380 4.260 29.813 1.00 23.75 110 ALA A CA 1
ATOM 581 C C . ALA A 1 110 ? -20.396 5.340 30.220 1.00 23.15 110 ALA A C 1
ATOM 582 O O . ALA A 1 110 ? -19.715 5.933 29.380 1.00 22.84 110 ALA A O 1
ATOM 584 N N . ASP A 1 111 ? -20.337 5.611 31.530 1.00 21.91 111 ASP A N 1
ATOM 585 C CA . ASP A 1 111 ? -19.367 6.576 32.030 1.00 26.98 111 ASP A CA 1
ATOM 586 C C . ASP A 1 111 ? -17.960 6.222 31.567 1.00 24.33 111 ASP A C 1
ATOM 587 O O . ASP A 1 111 ? -17.165 7.110 31.242 1.00 25.81 111 ASP A O 1
ATOM 592 N N . TRP A 1 112 ? -17.647 4.923 31.481 1.00 24.10 112 TRP A N 1
ATOM 593 C CA . TRP A 1 112 ? -16.287 4.485 31.216 1.00 24.59 112 TRP A CA 1
ATOM 594 C C . TRP A 1 112 ? -16.060 4.009 29.782 1.00 23.00 112 TRP A C 1
ATOM 595 O O . TRP A 1 112 ? -14.911 3.728 29.419 1.00 23.11 112 TRP A O 1
ATOM 606 N N . ILE A 1 113 ? -17.106 3.915 28.955 1.00 19.98 113 ILE A N 1
ATOM 607 C CA . ILE A 1 113 ? -16.916 3.634 27.530 1.00 19.86 113 ILE A CA 1
ATOM 608 C C . ILE A 1 113 ? -18.080 4.224 26.755 1.00 19.65 113 ILE A C 1
ATOM 609 O O . ILE A 1 113 ? -19.244 3.920 27.033 1.00 18.73 113 ILE A O 1
ATOM 614 N N . ASP A 1 114 ? -17.787 5.076 25.778 1.00 16.43 114 ASP A N 1
ATOM 615 C CA . ASP A 1 114 ? -18.868 5.630 24.960 1.00 18.20 114 ASP A CA 1
ATOM 616 C C . ASP A 1 114 ? -18.326 5.811 23.544 1.00 14.95 114 ASP A C 1
ATOM 617 O O . ASP A 1 114 ? -17.647 6.799 23.268 1.00 17.02 114 ASP A O 1
ATOM 622 N N . TYR A 1 115 ? -18.683 4.886 22.643 1.00 16.65 115 TYR A N 1
ATOM 623 C CA . TYR A 1 115 ? -18.220 4.961 21.257 1.00 14.26 115 TYR A CA 1
ATOM 624 C C . TYR A 1 115 ? -18.806 6.134 20.473 1.00 16.07 115 TYR A C 1
ATOM 625 O O . TYR A 1 115 ? -18.377 6.378 19.339 1.00 16.35 115 TYR A O 1
ATOM 634 N N . ASN A 1 116 ? -19.792 6.845 21.019 1.00 16.69 116 ASN A N 1
ATOM 635 C CA . ASN A 1 116 ? -20.188 8.120 20.426 1.00 23.83 116 ASN A CA 1
ATOM 636 C C . ASN A 1 116 ? -19.139 9.205 20.622 1.00 18.20 116 ASN A C 1
ATOM 637 O O . ASN A 1 116 ? -19.156 10.203 19.894 1.00 18.62 116 ASN A O 1
ATOM 642 N N . LYS A 1 117 ? -18.252 9.048 21.603 1.00 19.98 117 LYS A N 1
ATOM 643 C CA . LYS A 1 117 ? -17.221 10.043 21.905 1.00 18.53 117 LYS A CA 1
ATOM 644 C C . LYS A 1 117 ? -15.997 9.691 21.069 1.00 17.47 117 LYS A C 1
ATOM 645 O O . LYS A 1 117 ? -15.108 8.942 21.495 1.00 20.88 117 LYS A O 1
ATOM 651 N N . ILE A 1 118 ? -15.963 10.230 19.852 1.00 18.44 118 ILE A N 1
ATOM 652 C CA . ILE A 1 118 ? -14.990 9.812 18.851 1.00 16.93 118 ILE A CA 1
ATOM 653 C C . ILE A 1 118 ? -13.748 10.690 18.894 1.00 17.61 118 ILE A C 1
ATOM 654 O O . ILE A 1 118 ? -12.871 10.560 18.036 1.00 17.99 118 ILE A O 1
ATOM 659 N N . SER A 1 119 ? -13.654 11.593 19.881 1.00 22.24 119 SER A N 1
ATOM 660 C CA . SER A 1 119 ? -12.522 12.521 19.895 1.00 17.59 119 SER A CA 1
ATOM 661 C C . SER A 1 119 ? -11.188 11.775 19.901 1.00 16.19 119 SER A C 1
ATOM 662 O O . SER A 1 119 ? -10.253 12.171 19.202 1.00 18.61 119 SER A O 1
ATOM 665 N N . VAL A 1 120 ? -11.093 10.657 20.624 1.00 18.52 120 VAL A N 1
ATOM 666 C CA . VAL A 1 120 ? -9.816 9.954 20.676 1.00 16.94 120 VAL A CA 1
ATOM 667 C C . VAL A 1 120 ? -9.409 9.476 19.287 1.00 18.60 120 VAL A C 1
ATOM 668 O O . VAL A 1 120 ? -8.227 9.526 18.923 1.00 19.01 120 VAL A O 1
ATOM 672 N N . VAL A 1 121 ? -10.378 9.035 18.481 1.00 17.84 121 VAL A N 1
ATOM 673 C CA . VAL A 1 121 ? -10.082 8.611 17.115 1.00 16.43 121 VAL A CA 1
ATOM 674 C C . VAL A 1 121 ? -9.805 9.814 16.228 1.00 14.99 121 VAL A C 1
ATOM 675 O O . VAL A 1 121 ? -8.852 9.808 15.444 1.00 14.54 121 VAL A O 1
ATOM 679 N N . GLU A 1 122 ? -10.665 10.842 16.298 1.00 14.60 122 GLU A N 1
ATOM 680 C CA . GLU A 1 122 ? -10.456 12.070 15.537 1.00 16.59 122 GLU A CA 1
ATOM 681 C C . GLU A 1 122 ? -9.079 12.660 15.798 1.00 14.22 122 GLU A C 1
ATOM 682 O O . GLU A 1 122 ? -8.381 13.086 14.867 1.00 18.70 122 GLU A O 1
ATOM 688 N N . ASP A 1 123 ? -8.715 12.763 17.083 1.00 15.76 123 ASP A N 1
ATOM 689 C CA . ASP A 1 123 ? -7.446 13.375 17.474 1.00 15.96 123 ASP A CA 1
ATOM 690 C C . ASP A 1 123 ? -6.260 12.615 16.916 1.00 21.40 123 ASP A C 1
ATOM 691 O O . ASP A 1 123 ? -5.260 13.225 16.525 1.00 16.04 123 ASP A O 1
ATOM 696 N N . TRP A 1 124 ? -6.331 11.280 16.904 1.00 14.94 124 TRP A N 1
ATOM 697 C CA . TRP A 1 124 ? -5.252 10.500 16.309 1.00 13.80 124 TRP A CA 1
ATOM 698 C C . TRP A 1 124 ? -5.144 10.791 14.813 1.00 13.23 124 TRP A C 1
ATOM 699 O O . TRP A 1 124 ? -4.056 11.044 14.286 1.00 15.68 124 TRP A O 1
ATOM 710 N N . TRP A 1 125 ? -6.271 10.741 14.115 1.00 16.33 125 TRP A N 1
ATOM 711 C CA . TRP A 1 125 ? -6.277 10.976 12.678 1.00 15.77 125 TRP A CA 1
ATOM 712 C C . TRP A 1 125 ? -5.783 12.378 12.350 1.00 16.04 125 TRP A C 1
ATOM 713 O O . TRP A 1 125 ? -5.002 12.575 11.412 1.00 16.01 125 TRP A O 1
ATOM 724 N N . ASN A 1 126 ? -6.223 13.369 13.113 1.00 14.17 126 ASN A N 1
ATOM 725 C CA . ASN A 1 126 ? -5.800 14.728 12.812 1.00 17.80 126 ASN A CA 1
ATOM 726 C C . ASN A 1 126 ? -4.336 14.954 13.167 1.00 17.18 126 ASN A C 1
ATOM 727 O O . ASN A 1 126 ? -3.714 15.852 12.604 1.00 19.37 126 ASN A O 1
ATOM 732 N N . ALA A 1 127 ? -3.773 14.138 14.059 1.00 16.63 127 ALA A N 1
ATOM 733 C CA . ALA A 1 127 ? -2.331 14.162 14.272 1.00 15.73 127 ALA A CA 1
ATOM 734 C C . ALA A 1 127 ? -1.574 13.440 13.173 1.00 20.46 127 ALA A C 1
ATOM 735 O O . ALA A 1 127 ? -0.348 13.338 13.255 1.00 21.00 127 ALA A O 1
ATOM 737 N N . GLY A 1 128 ? -2.258 12.941 12.155 1.00 16.10 128 GLY A N 1
ATOM 738 C CA . GLY A 1 128 ? -1.601 12.339 11.018 1.00 20.50 128 GLY A CA 1
ATOM 739 C C . GLY A 1 128 ? -1.493 10.835 11.066 1.00 18.55 128 GLY A C 1
ATOM 740 O O . GLY A 1 128 ? -0.875 10.255 10.167 1.00 19.65 128 GLY A O 1
ATOM 741 N N . GLY A 1 129 ? -2.062 10.180 12.094 1.00 16.04 129 GLY A N 1
ATOM 742 C CA . GLY A 1 129 ? -1.964 8.739 12.204 1.00 15.66 129 GLY A CA 1
ATOM 743 C C . GLY A 1 129 ? -3.058 8.031 11.436 1.00 16.08 129 GLY A C 1
ATOM 744 O O . GLY A 1 129 ? -4.087 8.620 11.111 1.00 17.56 129 GLY A O 1
ATOM 745 N N . LEU A 1 130 ? -2.815 6.758 11.119 1.00 15.39 130 LEU A N 1
ATOM 746 C CA . LEU A 1 130 ? -3.846 5.926 10.521 1.00 17.71 130 LEU A CA 1
ATOM 747 C C . LEU A 1 130 ? -4.708 5.300 11.608 1.00 14.56 130 LEU A C 1
ATOM 748 O O . LEU A 1 130 ? -4.227 4.998 12.708 1.00 16.85 130 LEU A O 1
ATOM 753 N N . VAL A 1 131 ? -5.966 5.034 11.264 1.00 15.85 131 VAL A N 1
ATOM 754 C CA . VAL A 1 131 ? -6.951 4.486 12.191 1.00 14.56 131 VAL A CA 1
ATOM 755 C C . VAL A 1 131 ? -7.312 3.066 11.779 1.00 14.70 131 VAL A C 1
ATOM 756 O O . VAL A 1 131 ? -7.622 2.800 10.608 1.00 15.41 131 VAL A O 1
ATOM 760 N N . ALA A 1 132 ? -7.292 2.160 12.750 1.00 13.90 132 ALA A N 1
ATOM 761 C CA . ALA A 1 132 ? -7.738 0.792 12.566 1.00 12.29 132 ALA A CA 1
ATOM 762 C C . ALA A 1 132 ? -8.722 0.427 13.672 1.00 15.32 132 ALA A C 1
ATOM 763 O O . ALA A 1 132 ? -8.764 1.068 14.721 1.00 15.03 132 ALA A O 1
ATOM 765 N N . ALA A 1 133 ? -9.539 -0.598 13.439 1.00 15.78 133 ALA A N 1
ATOM 766 C CA A ALA A 1 133 ? -10.413 -1.090 14.496 0.50 14.02 133 ALA A CA 1
ATOM 767 C CA B ALA A 1 133 ? -10.412 -1.090 14.496 0.50 14.02 133 ALA A CA 1
ATOM 768 C C . ALA A 1 133 ? -10.648 -2.577 14.305 1.00 13.64 133 ALA A C 1
ATOM 769 O O . ALA A 1 133 ? -10.766 -3.054 13.170 1.00 17.04 133 ALA A O 1
ATOM 772 N N . CYS A 1 134 ? -10.699 -3.299 15.421 1.00 14.31 134 CYS A N 1
ATOM 773 C CA . CYS A 1 134 ? -11.156 -4.685 15.421 1.00 16.53 134 CYS A CA 1
ATOM 774 C C . CYS A 1 134 ? -12.385 -4.757 16.330 1.00 15.01 134 CYS A C 1
ATOM 775 O O . CYS A 1 134 ? -12.885 -3.734 16.805 1.00 16.48 134 CYS A O 1
ATOM 778 N N . TRP A 1 135 ? -12.880 -5.966 16.572 1.00 15.53 135 TRP A N 1
ATOM 779 C CA . TRP A 1 135 ? -14.185 -6.091 17.220 1.00 15.28 135 TRP A CA 1
ATOM 780 C C . TRP A 1 135 ? -14.297 -7.477 17.854 1.00 15.34 135 TRP A C 1
ATOM 781 O O . TRP A 1 135 ? -14.606 -8.454 17.165 1.00 16.15 135 TRP A O 1
ATOM 792 N N . HIS A 1 136 ? -14.036 -7.554 19.163 1.00 13.48 136 HIS A N 1
ATOM 793 C CA . HIS A 1 136 ? -14.353 -8.761 19.920 1.00 13.67 136 HIS A CA 1
ATOM 794 C C . HIS A 1 136 ? -15.851 -8.728 20.156 1.00 16.54 136 HIS A C 1
ATOM 795 O O . HIS A 1 136 ? -16.336 -8.024 21.045 1.00 16.60 136 HIS A O 1
ATOM 802 N N . TRP A 1 137 ? -16.593 -9.485 19.356 1.00 17.55 137 TRP A N 1
ATOM 803 C CA . TRP A 1 137 ? -18.053 -9.387 19.370 1.00 16.19 137 TRP A CA 1
ATOM 804 C C . TRP A 1 137 ? -18.550 -10.099 20.622 1.00 19.28 137 TRP A C 1
ATOM 805 O O . TRP A 1 137 ? -18.635 -11.331 20.667 1.00 19.88 137 TRP A O 1
ATOM 816 N N . ASN A 1 138 ? -18.881 -9.308 21.641 1.00 18.95 138 ASN A N 1
ATOM 817 C CA . ASN A 1 138 ? -19.381 -9.833 22.904 1.00 20.54 138 ASN A CA 1
ATOM 818 C C . ASN A 1 138 ? -20.879 -10.105 22.844 1.00 20.88 138 ASN A C 1
ATOM 819 O O . ASN A 1 138 ? -21.673 -9.229 22.472 1.00 21.65 138 ASN A O 1
ATOM 824 N N . VAL A 1 139 ? -21.263 -11.309 23.260 1.00 20.72 139 VAL A N 1
ATOM 825 C CA . VAL A 1 139 ? -22.660 -11.733 23.231 1.00 20.34 139 VAL A CA 1
ATOM 826 C C . VAL A 1 139 ? -22.990 -12.351 24.586 1.00 22.71 139 VAL A C 1
ATOM 827 O O . VAL A 1 139 ? -22.084 -12.717 25.351 1.00 22.33 139 VAL A O 1
ATOM 831 N N . PRO A 1 140 ? -24.276 -12.444 24.931 1.00 23.52 140 PRO A N 1
ATOM 832 C CA . PRO A 1 140 ? -24.634 -12.950 26.264 1.00 24.67 140 PRO A CA 1
ATOM 833 C C . PRO A 1 140 ? -24.021 -14.316 26.538 1.00 22.76 140 PRO A C 1
ATOM 834 O O . PRO A 1 140 ? -24.043 -15.213 25.687 1.00 25.14 140 PRO A O 1
ATOM 838 N N . VAL A 1 141 ? -23.472 -14.455 27.752 1.00 22.26 141 VAL A N 1
ATOM 839 C CA . VAL A 1 141 ? -22.876 -15.711 28.209 1.00 28.54 141 VAL A CA 1
ATOM 840 C C . VAL A 1 141 ? -23.874 -16.857 28.087 1.00 32.60 141 VAL A C 1
ATOM 841 O O . VAL A 1 141 ? -23.532 -17.966 27.649 1.00 26.03 141 VAL A O 1
ATOM 845 N N . THR A 1 142 ? -25.123 -16.599 28.467 1.00 27.12 142 THR A N 1
ATOM 846 C CA . THR A 1 142 ? -26.238 -17.500 28.214 1.00 36.42 142 THR A CA 1
ATOM 847 C C . THR A 1 142 ? -27.488 -16.642 28.052 1.00 37.33 142 THR A C 1
ATOM 848 O O . THR A 1 142 ? -27.445 -15.421 28.226 1.00 36.98 142 THR A O 1
ATOM 852 N N . GLU A 1 143 ? -28.606 -17.285 27.715 1.00 37.09 143 GLU A N 1
ATOM 853 C CA . GLU A 1 143 ? -29.842 -16.546 27.487 1.00 46.18 143 GLU A CA 1
ATOM 854 C C . GLU A 1 143 ? -30.202 -15.704 28.706 1.00 43.43 143 GLU A C 1
ATOM 855 O O . GLU A 1 143 ? -30.155 -16.181 29.844 1.00 44.14 143 GLU A O 1
ATOM 861 N N . ASN A 1 144 ? -30.527 -14.435 28.462 1.00 44.45 144 ASN A N 1
ATOM 862 C CA . ASN A 1 144 ? -30.923 -13.446 29.464 1.00 44.45 144 ASN A CA 1
ATOM 863 C C . ASN A 1 144 ? -29.809 -13.075 30.438 1.00 45.59 144 ASN A C 1
ATOM 864 O O . ASN A 1 144 ? -30.084 -12.424 31.454 1.00 47.32 144 ASN A O 1
ATOM 869 N N . SER A 1 145 ? -28.561 -13.453 30.166 1.00 40.59 145 SER A N 1
ATOM 870 C CA . SER A 1 145 ? -27.463 -13.056 31.037 1.00 38.39 145 SER A CA 1
ATOM 871 C C . SER A 1 145 ? -27.134 -11.573 30.864 1.00 41.08 145 SER A C 1
ATOM 872 O O . SER A 1 145 ? -27.426 -10.955 29.836 1.00 44.46 145 SER A O 1
ATOM 875 N N . SER A 1 146 ? -26.504 -11.006 31.890 1.00 39.52 146 SER A N 1
ATOM 876 C CA . SER A 1 146 ? -25.950 -9.659 31.832 1.00 41.49 146 SER A CA 1
ATOM 877 C C . SER A 1 146 ? -24.429 -9.661 31.703 1.00 37.67 146 SER A C 1
ATOM 878 O O . SER A 1 146 ? -23.805 -8.598 31.801 1.00 36.88 146 SER A O 1
ATOM 881 N N . GLU A 1 147 ? -23.821 -10.831 31.526 1.00 30.06 147 GLU A N 1
ATOM 882 C CA . GLU A 1 147 ? -22.404 -10.952 31.220 1.00 30.96 147 GLU A CA 1
ATOM 883 C C . GLU A 1 147 ? -22.270 -11.197 29.728 1.00 29.28 147 GLU A C 1
ATOM 884 O O . GLU A 1 147 ? -23.096 -11.892 29.132 1.00 24.21 147 GLU A O 1
ATOM 890 N N . TYR A 1 148 ? -21.234 -10.611 29.128 1.00 22.65 148 TYR A N 1
ATOM 891 C CA . TYR A 1 148 ? -21.026 -10.681 27.690 1.00 24.16 148 TYR A CA 1
ATOM 892 C C . TYR A 1 148 ? -19.606 -11.150 27.419 1.00 22.33 148 TYR A C 1
ATOM 893 O O . TYR A 1 148 ? -18.654 -10.596 27.973 1.00 27.17 148 TYR A O 1
ATOM 902 N N . LYS A 1 149 ? -19.464 -12.172 26.575 1.00 21.71 149 LYS A N 1
ATOM 903 C CA . LYS A 1 149 ? -18.156 -12.750 26.273 1.00 21.28 149 LYS A CA 1
ATOM 904 C C . LYS A 1 149 ? -18.101 -13.110 24.796 1.00 21.04 149 LYS A C 1
ATOM 905 O O . LYS A 1 149 ? -19.111 -13.079 24.092 1.00 21.64 149 LYS A O 1
ATOM 911 N N . CYS A 1 150 ? -16.910 -13.466 24.309 1.00 19.57 150 CYS A N 1
ATOM 912 C CA . CYS A 1 150 ? -16.821 -13.848 22.907 1.00 20.38 150 CYS A CA 1
ATOM 913 C C . CYS A 1 150 ? -16.237 -15.227 22.658 1.00 22.66 150 CYS A C 1
ATOM 914 O O . CYS A 1 150 ? -16.434 -15.757 21.557 1.00 20.57 150 CYS A O 1
ATOM 917 N N . MET A 1 151 ? -15.545 -15.827 23.629 1.00 20.49 151 MET A N 1
ATOM 918 C CA . MET A 1 151 ? -14.972 -17.156 23.438 1.00 21.87 151 MET A CA 1
ATOM 919 C C . MET A 1 151 ? -16.025 -18.245 23.588 1.00 21.01 151 MET A C 1
ATOM 920 O O . MET A 1 151 ? -16.913 -18.154 24.435 1.00 22.55 151 MET A O 1
ATOM 925 N N . ILE A 1 152 ? -15.886 -19.302 22.779 1.00 25.20 152 ILE A N 1
ATOM 926 C CA . ILE A 1 152 ? -16.809 -20.436 22.842 1.00 25.66 152 ILE A CA 1
ATOM 927 C C . ILE A 1 152 ? -16.821 -21.039 24.239 1.00 31.95 152 ILE A C 1
ATOM 928 O O . ILE A 1 152 ? -17.872 -21.443 24.752 1.00 34.94 152 ILE A O 1
ATOM 933 N N . SER A 1 153 ? -15.660 -21.081 24.887 1.00 29.93 153 SER A N 1
ATOM 934 C CA . SER A 1 153 ? -15.563 -21.599 26.245 1.00 34.43 153 SER A CA 1
ATOM 935 C C . SER A 1 153 ? -16.251 -20.704 27.275 1.00 35.84 153 SER A C 1
ATOM 936 O O . SER A 1 153 ? -16.361 -21.094 28.442 1.00 36.17 153 SER A O 1
ATOM 939 N N . GLU A 1 154 ? -16.709 -19.517 26.887 1.00 30.10 154 GLU A N 1
ATOM 940 C CA . GLU A 1 154 ? -17.318 -18.599 27.832 1.00 25.89 154 GLU A CA 1
ATOM 941 C C . GLU A 1 154 ? -18.723 -18.144 27.442 1.00 28.87 154 GLU A C 1
ATOM 942 O O . GLU A 1 154 ? -19.365 -17.468 28.251 1.00 29.79 154 GLU A O 1
ATOM 948 N N . THR A 1 155 ? -19.215 -18.468 26.241 1.00 26.49 155 THR A N 1
ATOM 949 C CA . THR A 1 155 ? -20.599 -18.183 25.881 1.00 24.29 155 THR A CA 1
ATOM 950 C C . THR A 1 155 ? -21.181 -19.345 25.091 1.00 29.39 155 THR A C 1
ATOM 951 O O . THR A 1 155 ? -20.482 -20.020 24.331 1.00 27.72 155 THR A O 1
ATOM 955 N N . ASP A 1 156 ? -22.478 -19.571 25.276 1.00 29.28 156 ASP A N 1
ATOM 956 C CA . ASP A 1 156 ? -23.184 -20.591 24.519 1.00 30.72 156 ASP A CA 1
ATOM 957 C C . ASP A 1 156 ? -23.908 -20.022 23.308 1.00 33.68 156 ASP A C 1
ATOM 958 O O . ASP A 1 156 ? -24.687 -20.738 22.671 1.00 26.16 156 ASP A O 1
ATOM 963 N N . PHE A 1 157 ? -23.661 -18.756 22.975 1.00 27.59 157 PHE A N 1
ATOM 964 C CA . PHE A 1 157 ? -24.323 -18.123 21.837 1.00 25.07 157 PHE A CA 1
ATOM 965 C C . PHE A 1 157 ? -24.040 -18.907 20.561 1.00 27.81 157 PHE A C 1
ATOM 966 O O . PHE A 1 157 ? -22.889 -19.230 20.263 1.00 24.74 157 PHE A O 1
ATOM 974 N N . ASP A 1 158 ? -25.093 -19.207 19.807 1.00 25.38 158 ASP A N 1
ATOM 975 C CA . ASP A 1 158 ? -25.045 -20.137 18.679 1.00 27.49 158 ASP A CA 1
ATOM 976 C C . ASP A 1 158 ? -25.211 -19.368 17.368 1.00 24.48 158 ASP A C 1
ATOM 977 O O . ASP A 1 158 ? -26.299 -18.860 17.071 1.00 22.96 158 ASP A O 1
ATOM 982 N N . ILE A 1 159 ? -24.145 -19.330 16.563 1.00 24.75 159 ILE A N 1
ATOM 983 C CA . ILE A 1 159 ? -24.161 -18.541 15.333 1.00 23.92 159 ILE A CA 1
ATOM 984 C C . ILE A 1 159 ? -25.211 -19.064 14.358 1.00 24.40 159 ILE A C 1
ATOM 985 O O . ILE A 1 159 ? -25.848 -18.288 13.635 1.00 23.14 159 ILE A O 1
ATOM 990 N N . THR A 1 160 ? -25.413 -20.385 14.321 1.00 25.28 160 THR A N 1
ATOM 991 C CA . THR A 1 160 ? -26.404 -20.930 13.390 1.00 27.15 160 THR A CA 1
ATOM 992 C C . THR A 1 160 ? -27.786 -20.347 13.659 1.00 27.10 160 THR A C 1
ATOM 993 O O . THR A 1 160 ? -28.518 -20.003 12.720 1.00 29.22 160 THR A O 1
ATOM 997 N N . LYS A 1 161 ? -28.145 -20.193 14.935 1.00 26.88 161 LYS A N 1
ATOM 998 C CA . LYS A 1 161 ? -29.423 -19.581 15.280 1.00 27.08 161 LYS A CA 1
ATOM 999 C C . LYS A 1 161 ? -29.402 -18.081 15.035 1.00 27.48 161 LYS A C 1
ATOM 1000 O O . LYS A 1 161 ? -30.410 -17.500 14.618 1.00 27.05 161 LYS A O 1
ATOM 1006 N N . ALA A 1 162 ? -28.271 -17.433 15.317 1.00 24.69 162 ALA A N 1
ATOM 1007 C CA . ALA A 1 162 ? -28.154 -15.999 15.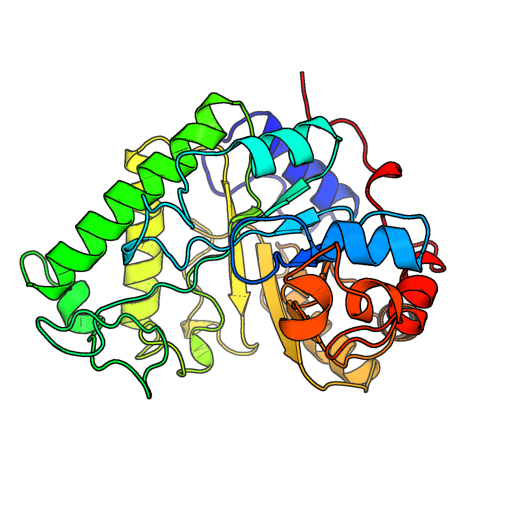078 1.00 23.32 162 ALA A CA 1
ATOM 1008 C C . ALA A 1 162 ? -28.369 -15.633 13.614 1.00 21.08 162 ALA A C 1
ATOM 1009 O O . ALA A 1 162 ? -28.728 -14.489 13.313 1.00 22.88 162 ALA A O 1
ATOM 1011 N N . LEU A 1 163 ? -28.149 -16.567 12.692 1.00 23.97 163 LEU A N 1
ATOM 1012 C CA . LEU A 1 163 ? -28.364 -16.297 11.282 1.00 22.95 163 LEU A CA 1
ATOM 1013 C C . LEU A 1 163 ? -29.792 -16.581 10.822 1.00 27.52 163 LEU A C 1
ATOM 1014 O O . LEU A 1 163 ? -30.145 -16.190 9.705 1.00 28.47 163 LEU A O 1
ATOM 1019 N N . GLN A 1 164 ? -30.615 -17.240 11.642 1.00 26.79 164 GLN A N 1
ATOM 1020 C CA . GLN A 1 164 ? -32.001 -17.532 11.276 1.00 28.65 164 GLN A CA 1
ATOM 1021 C C . GLN A 1 164 ? -32.876 -16.323 11.582 1.00 30.99 164 GLN A C 1
ATOM 1022 O O . GLN A 1 164 ? -32.995 -15.916 12.742 1.00 26.59 164 GLN A O 1
ATOM 1028 N N . GLU A 1 165 ? -33.499 -15.764 10.545 1.00 30.12 165 GLU A N 1
ATOM 1029 C CA . GLU A 1 165 ? -34.295 -14.556 10.705 1.00 31.99 165 GLU A CA 1
ATOM 1030 C C . GLU A 1 165 ? -35.329 -14.731 11.810 1.00 30.98 165 GLU A C 1
ATOM 1031 O O . GLU A 1 165 ? -36.024 -15.746 11.872 1.00 32.99 165 GLU A O 1
ATOM 1037 N N . GLY A 1 166 ? -35.384 -13.756 12.714 1.00 31.90 166 GLY A N 1
ATOM 1038 C CA . GLY A 1 166 ? -36.416 -13.703 13.729 1.00 32.35 166 GLY A CA 1
ATOM 1039 C C . GLY A 1 166 ? -36.101 -14.359 15.058 1.00 32.28 166 GLY A C 1
ATOM 1040 O O . GLY A 1 166 ? -36.866 -14.170 16.013 1.00 33.24 166 GLY A O 1
ATOM 1041 N N . THR A 1 167 ? -35.014 -15.122 15.171 1.00 30.21 167 THR A N 1
ATOM 1042 C CA . THR A 1 167 ? -34.718 -15.742 16.456 1.00 27.21 167 THR A CA 1
ATOM 1043 C C . THR A 1 167 ? -34.217 -14.702 17.456 1.00 25.24 167 THR A C 1
ATOM 1044 O O . THR A 1 167 ? -33.862 -13.574 17.104 1.00 25.19 167 THR A O 1
ATOM 1048 N N . ARG A 1 168 ? -34.182 -15.110 18.725 1.00 25.66 168 ARG A N 1
ATOM 1049 C CA . ARG A 1 168 ? -33.607 -14.257 19.759 1.00 27.97 168 ARG A CA 1
ATOM 1050 C C . ARG A 1 168 ? -32.162 -13.889 19.429 1.00 25.50 168 ARG A C 1
ATOM 1051 O O . ARG A 1 168 ? -31.754 -12.729 19.580 1.00 24.01 168 ARG A O 1
ATOM 1059 N N . GLU A 1 169 ? -31.374 -14.869 18.988 1.00 28.99 169 GLU A N 1
ATOM 1060 C CA . GLU A 1 169 ? -29.989 -14.602 18.619 1.00 24.78 169 GLU A CA 1
ATOM 1061 C C . GLU A 1 169 ? -29.914 -13.668 17.417 1.00 26.14 169 GLU A C 1
ATOM 1062 O O . GLU A 1 169 ? -29.064 -12.771 17.366 1.00 23.24 169 GLU A O 1
ATOM 1068 N N . ASN A 1 170 ? -30.806 -13.851 16.442 1.00 25.07 170 ASN A N 1
ATOM 1069 C CA . ASN A 1 170 ? -30.816 -12.968 15.279 1.00 22.45 170 ASN A CA 1
ATOM 1070 C C . ASN A 1 170 ? -31.114 -11.528 15.679 1.00 24.95 170 ASN A C 1
ATOM 1071 O O . ASN A 1 170 ? -30.473 -10.592 15.182 1.00 22.46 170 ASN A O 1
ATOM 1076 N N . GLU A 1 171 ? -32.089 -11.329 16.572 1.00 23.18 171 GLU A N 1
ATOM 1077 C CA . GLU A 1 171 ? -32.431 -9.973 16.982 1.00 24.86 171 GLU A CA 1
ATOM 1078 C C . GLU A 1 171 ? -31.255 -9.327 17.697 1.00 23.40 171 GLU A C 1
ATOM 1079 O O . GLU A 1 171 ? -30.998 -8.129 17.534 1.00 25.41 171 GLU A O 1
ATOM 1085 N N . ILE A 1 172 ? -30.510 -10.129 18.459 1.00 25.79 172 ILE A N 1
ATOM 1086 C CA . ILE A 1 172 ? -29.345 -9.630 19.184 1.00 22.24 172 ILE A CA 1
ATOM 1087 C C . ILE A 1 172 ? -28.278 -9.145 18.210 1.00 23.12 172 ILE A C 1
ATOM 1088 O O . ILE A 1 172 ? -27.779 -8.026 18.336 1.00 22.02 172 ILE A O 1
ATOM 1093 N N . ILE A 1 173 ? -27.940 -9.953 17.198 1.00 21.04 173 ILE A N 1
ATOM 1094 C CA . ILE A 1 173 ? -26.841 -9.532 16.328 1.00 21.54 173 ILE A CA 1
ATOM 1095 C C . ILE A 1 173 ? -27.276 -8.412 15.399 1.00 20.67 173 ILE A C 1
ATOM 1096 O O . ILE A 1 173 ? -26.467 -7.542 15.051 1.00 20.92 173 ILE A O 1
ATOM 1101 N N . LYS A 1 174 ? -28.547 -8.379 14.994 1.00 21.82 174 LYS A N 1
ATOM 1102 C CA . LYS A 1 174 ? -29.008 -7.249 14.193 1.00 20.61 174 LYS A CA 1
ATOM 1103 C C . LYS A 1 174 ? -28.915 -5.946 14.979 1.00 21.37 174 LYS A C 1
ATOM 1104 O O . LYS A 1 174 ? -28.484 -4.917 14.447 1.00 20.88 174 LYS A O 1
ATOM 1110 N N . ALA A 1 175 ? -29.324 -5.969 16.247 1.00 20.62 175 ALA A N 1
ATOM 1111 C CA . ALA A 1 175 ? -29.258 -4.752 17.049 1.00 22.59 175 ALA A CA 1
ATOM 1112 C C . ALA A 1 175 ? -27.812 -4.322 17.279 1.00 19.48 175 ALA A C 1
ATOM 1113 O O . ALA A 1 175 ? -27.513 -3.128 17.241 1.00 17.40 175 ALA A O 1
ATOM 1115 N N . ASP A 1 176 ? -26.903 -5.279 17.516 1.00 21.38 176 ASP A N 1
ATOM 1116 C CA . ASP A 1 176 ? -25.483 -4.948 17.632 1.00 21.08 176 ASP A CA 1
ATOM 1117 C C . ASP A 1 176 ? -24.958 -4.290 16.361 1.00 20.32 176 ASP A C 1
ATOM 1118 O O . ASP A 1 176 ? -24.211 -3.305 16.422 1.00 20.30 176 ASP A O 1
ATOM 1123 N N . LEU A 1 177 ? -25.317 -4.832 15.198 1.00 20.11 177 LEU A N 1
ATOM 1124 C CA . LEU A 1 177 ? -24.841 -4.263 13.943 1.00 14.29 177 LEU A CA 1
ATOM 1125 C C . LEU A 1 177 ? -25.424 -2.884 13.708 1.00 18.05 177 LEU A C 1
ATOM 1126 O O . LEU A 1 177 ? -24.749 -2.004 13.168 1.00 19.70 177 LEU A O 1
ATOM 1131 N N . GLU A 1 178 ? -26.683 -2.675 14.086 1.00 19.73 178 GLU A N 1
ATOM 1132 C CA . GLU A 1 178 ? -27.260 -1.344 13.949 1.00 23.63 178 GLU A CA 1
ATOM 1133 C C . GLU A 1 178 ? -26.509 -0.342 14.825 1.00 19.97 178 GLU A C 1
ATOM 1134 O O . GLU A 1 178 ? -26.153 0.752 14.374 1.00 19.86 178 GLU A O 1
ATOM 1140 N N . GLU A 1 179 ? -26.229 -0.722 16.076 1.00 17.73 179 GLU A N 1
ATOM 1141 C CA . GLU A 1 179 ? -25.542 0.179 16.988 1.00 16.40 179 GLU A CA 1
ATOM 1142 C C . GLU A 1 179 ? -24.126 0.445 16.500 1.00 14.99 179 GLU A C 1
ATOM 1143 O O . GLU A 1 179 ? -23.673 1.595 16.462 1.00 16.94 179 GLU A O 1
ATOM 1149 N N . LEU A 1 180 ? -23.430 -0.612 16.093 1.00 17.23 180 LEU A N 1
ATOM 1150 C CA . LEU A 1 180 ? -22.058 -0.466 15.617 1.00 16.97 180 LEU A CA 1
ATOM 1151 C C . LEU A 1 180 ? -21.983 0.333 14.318 1.00 19.35 180 LEU A C 1
ATOM 1152 O O . LEU A 1 180 ? -21.074 1.160 14.143 1.00 15.72 180 LEU A O 1
ATOM 1157 N N . ALA A 1 181 ? -22.890 0.076 13.368 1.00 16.11 181 ALA A N 1
ATOM 1158 C CA . ALA A 1 181 ? -22.881 0.885 12.153 1.00 17.78 181 ALA A CA 1
ATOM 1159 C C . ALA A 1 181 ? -23.050 2.366 12.482 1.00 20.29 181 ALA A C 1
ATOM 1160 O O . ALA A 1 181 ? -22.435 3.231 11.839 1.00 17.80 181 ALA A O 1
ATOM 1162 N N . GLY A 1 182 ? -23.845 2.675 13.509 1.00 17.41 182 GLY A N 1
ATOM 1163 C CA . GLY A 1 182 ? -24.033 4.066 13.888 1.00 19.08 182 GLY A CA 1
ATOM 1164 C C . GLY A 1 182 ? -22.758 4.693 14.418 1.00 16.54 182 GLY A C 1
ATOM 1165 O O . GLY A 1 182 ? -22.450 5.849 14.108 1.00 17.65 182 GLY A O 1
ATOM 1166 N N . TYR A 1 183 ? -22.000 3.938 15.220 1.00 15.46 183 TYR A N 1
ATOM 1167 C CA . TYR A 1 183 ? -20.716 4.433 15.717 1.00 17.42 183 TYR A CA 1
ATOM 1168 C C . TYR A 1 183 ? -19.721 4.642 14.585 1.00 17.23 183 TYR A C 1
ATOM 1169 O O . TYR A 1 183 ? -18.968 5.623 14.584 1.00 17.58 183 TYR A O 1
ATOM 1178 N N . LEU A 1 184 ? -19.671 3.707 13.626 1.00 15.09 184 LEU A N 1
ATOM 1179 C CA . LEU A 1 184 ? -18.748 3.864 12.505 1.00 14.99 184 LEU A CA 1
ATOM 1180 C C . LEU A 1 184 ? -19.148 5.025 11.603 1.00 16.58 184 LEU A C 1
ATOM 1181 O O . LEU A 1 184 ? -18.277 5.680 11.011 1.00 16.38 184 LEU A O 1
ATOM 1186 N N . LEU A 1 185 ? -20.452 5.287 11.490 1.00 17.61 185 LEU A N 1
ATOM 1187 C CA . LEU A 1 185 ? -20.925 6.388 10.660 1.00 19.06 185 LEU A CA 1
ATOM 1188 C C . LEU A 1 185 ? -20.481 7.736 11.209 1.00 17.83 185 LEU A C 1
ATOM 1189 O O . LEU A 1 185 ? -20.315 8.689 10.439 1.00 17.03 185 LEU A O 1
ATOM 1194 N N . LEU A 1 186 ? -20.299 7.839 12.532 1.00 20.14 186 LEU A N 1
ATOM 1195 C CA . LEU A 1 186 ? -19.738 9.057 13.106 1.00 17.80 186 LEU A CA 1
ATOM 1196 C C . LEU A 1 186 ? -18.353 9.335 12.534 1.00 18.18 186 LEU A C 1
ATOM 1197 O O . LEU A 1 186 ? -18.004 10.486 12.243 1.00 16.46 186 LEU A O 1
ATOM 1202 N N . LEU A 1 187 ? -17.551 8.285 12.353 1.00 16.12 187 LEU A N 1
ATOM 1203 C CA . LEU A 1 187 ? -16.232 8.465 11.756 1.00 15.57 187 LEU A CA 1
ATOM 1204 C C . LEU A 1 187 ? -16.334 8.769 10.264 1.00 16.87 187 LEU A C 1
ATOM 1205 O O . LEU A 1 187 ? -15.575 9.598 9.739 1.00 16.90 187 LEU A O 1
ATOM 1210 N N . LYS A 1 188 ? -17.240 8.079 9.560 1.00 16.38 188 LYS A N 1
ATOM 1211 C CA . LYS A 1 188 ? -17.446 8.366 8.140 1.00 15.81 188 LYS A CA 1
ATOM 1212 C C . LYS A 1 188 ? -17.816 9.832 7.925 1.00 17.57 188 LYS A C 1
ATOM 1213 O O . LYS A 1 188 ? -17.298 10.486 7.010 1.00 17.59 188 LYS A O 1
ATOM 1219 N N . GLN A 1 189 ? -18.687 10.377 8.784 1.00 19.59 189 GLN A N 1
ATOM 1220 C CA . GLN A 1 189 ? -19.109 11.772 8.653 1.00 22.67 189 GLN A CA 1
ATOM 1221 C C . GLN A 1 189 ? -17.986 12.762 8.930 1.00 18.21 189 GLN A C 1
ATOM 1222 O O . GLN A 1 189 ? -18.073 13.918 8.493 1.00 20.89 189 GLN A O 1
ATOM 1228 N N . LYS A 1 190 ? -16.945 12.353 9.646 1.00 18.83 190 LYS A N 1
ATOM 1229 C CA . LYS A 1 190 ? -15.760 13.180 9.811 1.00 17.23 190 LYS A CA 1
ATOM 1230 C C . LYS A 1 190 ? -14.692 12.892 8.764 1.00 18.89 190 LYS A C 1
ATOM 1231 O O . LYS A 1 190 ? -13.568 13.388 8.895 1.00 20.46 190 LYS A O 1
ATOM 1237 N N . ASN A 1 191 ? -15.011 12.086 7.746 1.00 17.63 191 ASN A N 1
ATOM 1238 C CA . ASN A 1 191 ? -14.070 11.755 6.666 1.00 21.69 191 ASN A CA 1
ATOM 1239 C C . ASN A 1 191 ? -12.829 11.042 7.206 1.00 16.85 191 ASN A C 1
ATOM 1240 O O . ASN A 1 191 ? -11.695 11.299 6.783 1.00 18.34 191 ASN A O 1
ATOM 1245 N N . ILE A 1 192 ? -13.052 10.120 8.132 1.00 14.94 192 ILE A N 1
ATOM 1246 C CA . ILE A 1 192 ? -12.003 9.304 8.729 1.00 13.77 192 ILE A CA 1
ATOM 1247 C C . ILE A 1 192 ? -12.210 7.874 8.242 1.00 15.72 192 ILE A C 1
ATOM 1248 O O . ILE A 1 192 ? -13.265 7.290 8.510 1.00 17.05 192 ILE A O 1
ATOM 1253 N N . PRO A 1 193 ? -11.284 7.305 7.482 1.00 15.32 193 PRO A N 1
ATOM 1254 C CA . PRO A 1 193 ? -11.413 5.903 7.087 1.00 14.09 193 PRO A CA 1
ATOM 1255 C C . PRO A 1 193 ? -10.879 5.018 8.198 1.00 15.27 193 PRO A C 1
ATOM 1256 O O . PRO A 1 193 ? -10.114 5.455 9.051 1.00 18.57 193 PRO A O 1
ATOM 1260 N N A VAL A 1 194 ? -11.309 3.762 8.200 0.04 17.48 194 VAL A N 1
ATOM 1261 N N B VAL A 1 194 ? -11.272 3.742 8.144 0.96 17.69 194 VAL A N 1
ATOM 1262 C CA A VAL A 1 194 ? -10.852 2.819 9.212 0.04 15.26 194 VAL A CA 1
ATOM 1263 C CA B VAL A 1 194 ? -10.935 2.764 9.179 0.96 15.26 194 VAL A CA 1
ATOM 1264 C C A VAL A 1 194 ? -10.417 1.532 8.525 0.04 15.04 194 VAL A C 1
ATOM 1265 C C B VAL A 1 194 ? -10.425 1.499 8.502 0.96 15.02 194 VAL A C 1
ATOM 1266 O O A VAL A 1 194 ? -11.112 1.023 7.638 0.04 14.89 194 VAL A O 1
ATOM 1267 O O B VAL A 1 194 ? -11.101 0.950 7.627 0.96 14.87 194 VAL A O 1
ATOM 1274 N N . ILE A 1 195 ? -9.234 1.048 8.899 1.00 12.86 195 ILE A N 1
ATOM 1275 C CA . ILE A 1 195 ? -8.720 -0.248 8.476 1.00 13.63 195 ILE A CA 1
ATOM 1276 C C . ILE A 1 195 ? -9.402 -1.259 9.392 1.00 14.87 195 ILE A C 1
ATOM 1277 O O . ILE A 1 195 ? -9.028 -1.402 10.557 1.00 14.50 195 ILE A O 1
ATOM 1282 N N . TRP A 1 196 ? -10.448 -1.907 8.875 1.00 14.04 196 TRP A N 1
ATOM 1283 C CA . TRP A 1 196 ? -11.480 -2.571 9.665 1.00 13.66 196 TRP A CA 1
ATOM 1284 C C . TRP A 1 196 ? -11.286 -4.083 9.658 1.00 13.78 196 TRP A C 1
ATOM 1285 O O . TRP A 1 196 ? -11.339 -4.710 8.593 1.00 14.36 196 TRP A O 1
ATOM 1296 N N . ARG A 1 197 ? -11.116 -4.675 10.844 1.00 14.05 197 ARG A N 1
ATOM 1297 C CA . ARG A 1 197 ? -10.750 -6.090 10.975 1.00 14.90 197 ARG A CA 1
ATOM 1298 C C . ARG A 1 197 ? -11.664 -6.830 11.949 1.00 14.66 197 ARG A C 1
ATOM 1299 O O . ARG A 1 197 ? -11.245 -7.224 13.046 1.00 15.40 197 ARG A O 1
ATOM 1307 N N . PRO A 1 198 ? -12.915 -7.068 11.558 1.00 13.25 198 PRO A N 1
ATOM 1308 C CA . PRO A 1 198 ? -13.859 -7.784 12.419 1.00 16.94 198 PRO A CA 1
ATOM 1309 C C . PRO A 1 198 ? -13.676 -9.289 12.314 1.00 13.06 198 PRO A C 1
ATOM 1310 O O . PRO A 1 198 ? -12.900 -9.791 11.501 1.00 16.20 198 PRO A O 1
ATOM 1314 N N . LEU A 1 199 ? -14.396 -10.000 13.178 1.00 15.17 199 LEU A N 1
ATOM 1315 C CA . LEU A 1 199 ? -14.616 -11.443 13.022 1.00 16.51 199 LEU A CA 1
ATOM 1316 C C . LEU A 1 199 ? -13.300 -12.186 12.756 1.00 18.92 199 LEU A C 1
ATOM 1317 O O . LEU A 1 199 ? -13.176 -12.994 11.827 1.00 17.29 199 LEU A O 1
ATOM 1322 N N . HIS A 1 200 ? -12.322 -11.952 13.620 1.00 17.09 200 HIS A N 1
ATOM 1323 C CA . HIS A 1 200 ? -10.971 -12.418 13.324 1.00 17.57 200 HIS A CA 1
ATOM 1324 C C . HIS A 1 200 ? -10.722 -13.837 13.855 1.00 17.25 200 HIS A C 1
ATOM 1325 O O . HIS A 1 200 ? -11.438 -14.342 14.719 1.00 16.02 200 HIS A O 1
ATOM 1332 N N . GLU A 1 201 ? -9.650 -14.460 13.341 1.00 15.89 201 GLU A N 1
ATOM 1333 C CA . GLU A 1 201 ? -9.159 -15.767 13.802 1.00 15.37 201 GLU A CA 1
ATOM 1334 C C . GLU A 1 201 ? -10.234 -16.856 13.750 1.00 21.49 201 GLU A C 1
ATOM 1335 O O . GLU A 1 201 ? -10.246 -17.772 14.578 1.00 18.28 201 GLU A O 1
ATOM 1341 N N . ALA A 1 202 ? -11.129 -16.772 12.762 1.00 18.03 202 ALA A N 1
ATOM 1342 C CA . ALA A 1 202 ? -12.306 -17.637 12.734 1.00 20.12 202 ALA A CA 1
ATOM 1343 C C . ALA A 1 202 ? -11.932 -19.113 12.800 1.00 18.55 202 ALA A C 1
ATOM 1344 O O . ALA A 1 202 ? -12.490 -19.867 13.605 1.00 16.88 202 ALA A O 1
ATOM 1346 N N . ALA A 1 203 ? -10.963 -19.534 11.980 1.00 17.64 203 ALA A N 1
ATOM 1347 C CA . ALA A 1 203 ? -10.632 -20.946 11.827 1.00 18.37 203 ALA A CA 1
ATOM 1348 C C . ALA A 1 203 ? -9.915 -21.530 13.042 1.00 21.49 203 ALA A C 1
ATOM 1349 O O . ALA A 1 203 ? -9.729 -22.755 13.108 1.00 19.00 203 ALA A O 1
ATOM 1351 N N . GLY A 1 204 ? -9.485 -20.697 13.990 1.00 19.76 204 GLY A N 1
ATOM 1352 C CA . GLY A 1 204 ? -8.978 -21.229 15.243 1.00 21.16 204 GLY A CA 1
ATOM 1353 C C . GLY A 1 204 ? -10.046 -21.893 16.088 1.00 21.31 204 GLY A C 1
ATOM 1354 O O . GLY A 1 204 ? -9.714 -22.648 17.012 1.00 21.64 204 GLY A O 1
ATOM 1355 N N . LYS A 1 205 ? -11.317 -21.590 15.809 1.00 16.73 205 LYS A N 1
ATOM 1356 C CA . LYS A 1 205 ? -12.490 -22.210 16.426 1.00 19.35 205 LYS A CA 1
ATOM 1357 C C . LYS A 1 205 ? -12.574 -21.916 17.916 1.00 20.03 205 LYS A C 1
ATOM 1358 O O . LYS A 1 205 ? -13.111 -22.718 18.681 1.00 20.76 205 LYS A O 1
ATOM 1364 N N . TRP A 1 206 ? -12.041 -20.772 18.352 1.00 19.62 206 TRP A N 1
ATOM 1365 C CA . TRP A 1 206 ? -12.130 -20.413 19.760 1.00 21.07 206 TRP A CA 1
ATOM 1366 C C . TRP A 1 206 ? -13.116 -19.289 20.053 1.00 22.48 206 TRP A C 1
ATOM 1367 O O . TRP A 1 206 ? -13.517 -19.141 21.208 1.00 20.62 206 TRP A O 1
ATOM 1378 N N . PHE A 1 207 ? -13.543 -18.529 19.045 1.00 17.99 207 PHE A N 1
ATOM 1379 C CA . PHE A 1 207 ? -14.560 -17.498 19.191 1.00 17.67 207 PHE A CA 1
ATOM 1380 C C . PHE A 1 207 ? -15.904 -18.071 18.760 1.00 16.85 207 PHE A C 1
ATOM 1381 O O . PHE A 1 207 ? -15.956 -19.033 17.991 1.00 18.64 207 PHE A O 1
ATOM 1389 N N . TRP A 1 208 ? -16.999 -17.463 19.237 1.00 20.61 208 TRP A N 1
ATOM 1390 C CA . TRP A 1 208 ? -18.313 -18.026 18.923 1.00 22.53 208 TRP A CA 1
ATOM 1391 C C . TRP A 1 208 ? -18.625 -17.991 17.429 1.00 22.00 208 TRP A C 1
ATOM 1392 O O . TRP A 1 208 ? -19.485 -18.756 16.965 1.00 19.38 208 TRP A O 1
ATOM 1403 N N . TRP A 1 209 ? -17.943 -17.152 16.663 1.00 18.21 209 TRP A N 1
ATOM 1404 C CA . TRP A 1 209 ? -18.159 -17.131 15.223 1.00 21.49 209 TRP A CA 1
ATOM 1405 C C . TRP A 1 209 ? -17.326 -18.172 14.496 1.00 21.00 209 TRP A C 1
ATOM 1406 O O . TRP A 1 209 ? -17.382 -18.237 13.262 1.00 22.48 209 TRP A O 1
ATOM 1417 N N . GLY A 1 210 ? -16.572 -18.995 15.233 1.00 21.67 210 GLY A N 1
ATOM 1418 C CA . GLY A 1 210 ? -15.733 -20.022 14.641 1.00 21.11 210 GLY A CA 1
ATOM 1419 C C . GLY A 1 210 ? -16.298 -21.423 14.793 1.00 22.46 210 GLY A C 1
ATOM 1420 O O . GLY A 1 210 ? -15.557 -22.389 14.994 1.00 25.28 210 GLY A O 1
ATOM 1421 N N . LYS A 1 211 ? -17.619 -21.549 14.701 1.00 23.46 211 LYS A N 1
ATOM 1422 C CA . LYS A 1 211 ? -18.235 -22.871 14.765 1.00 22.39 211 LYS A CA 1
ATOM 1423 C C . LYS A 1 211 ? -17.965 -23.667 13.494 1.00 24.54 211 LYS A C 1
ATOM 1424 O O . LYS A 1 211 ? -17.591 -24.846 13.552 1.00 24.43 211 LYS A O 1
ATOM 1430 N N . ASP A 1 212 ? -18.161 -23.047 12.330 1.00 20.57 212 ASP A N 1
ATOM 1431 C CA . ASP A 1 212 ? -17.959 -23.753 11.073 1.00 24.07 212 ASP A CA 1
ATOM 1432 C C . ASP A 1 212 ? -17.801 -22.727 9.964 1.00 22.08 212 ASP A C 1
ATOM 1433 O O . ASP A 1 212 ? -18.275 -21.593 10.071 1.00 25.86 212 ASP A O 1
ATOM 1438 N N . ALA A 1 213 ? -17.118 -23.136 8.895 1.00 21.60 213 ALA A N 1
ATOM 1439 C CA . ALA A 1 213 ? -16.776 -22.181 7.846 1.00 23.14 213 ALA A CA 1
ATOM 1440 C C . ALA A 1 213 ? -18.016 -21.625 7.153 1.00 24.28 213 ALA A C 1
ATOM 1441 O O . ALA A 1 213 ? -18.056 -20.439 6.806 1.00 23.28 213 ALA A O 1
ATOM 1443 N N . ALA A 1 214 ? -19.043 -22.459 6.941 1.00 23.07 214 ALA A N 1
ATOM 1444 C CA . ALA A 1 214 ? -20.184 -22.010 6.145 1.00 24.78 214 ALA A CA 1
ATOM 1445 C C . ALA A 1 214 ? -20.981 -20.933 6.876 1.00 21.20 214 ALA A C 1
ATOM 1446 O O . ALA A 1 214 ? -21.314 -19.895 6.295 1.00 23.45 214 ALA A O 1
ATOM 1448 N N . SER A 1 215 ? -21.267 -21.142 8.160 1.00 21.29 215 SER A N 1
ATOM 1449 C CA . SER A 1 215 ? -21.979 -20.109 8.906 1.00 23.18 215 SER A CA 1
ATOM 1450 C C . SER A 1 215 ? -21.099 -18.882 9.111 1.00 22.58 215 SER A C 1
ATOM 1451 O O . SER A 1 215 ? -21.589 -17.751 9.069 1.00 19.33 215 SER A O 1
ATOM 1454 N N . TYR A 1 216 ? -19.793 -19.078 9.325 1.00 22.12 216 TYR A N 1
ATOM 1455 C CA . TYR A 1 216 ? -18.918 -17.919 9.479 1.00 20.56 216 TYR A CA 1
ATOM 1456 C C . TYR A 1 216 ? -18.971 -17.024 8.244 1.00 21.93 216 TYR A C 1
ATOM 1457 O O . TYR A 1 216 ? -19.055 -15.794 8.355 1.00 18.02 216 TYR A O 1
ATOM 1466 N N . LYS A 1 217 ? -18.904 -17.624 7.049 1.00 17.53 217 LYS A N 1
ATOM 1467 C CA . LYS A 1 217 ? -18.896 -16.811 5.839 1.00 20.65 217 LYS A CA 1
ATOM 1468 C C . LYS A 1 217 ? -20.208 -16.056 5.686 1.00 20.59 217 LYS A C 1
ATOM 1469 O O . LYS A 1 217 ? -20.217 -14.901 5.244 1.00 21.07 217 LYS A O 1
ATOM 1475 N N . ARG A 1 218 ? -21.319 -16.687 6.080 1.00 19.58 218 ARG A N 1
ATOM 1476 C CA . ARG A 1 218 ? -22.626 -16.035 6.022 1.00 21.46 218 ARG A CA 1
ATOM 1477 C C . ARG A 1 218 ? -22.688 -14.828 6.954 1.00 16.98 218 ARG A C 1
ATOM 1478 O O . ARG A 1 218 ? -23.239 -13.779 6.589 1.00 19.79 218 ARG A O 1
ATOM 1486 N N . LEU A 1 219 ? -22.104 -14.951 8.150 1.00 17.87 219 LEU A N 1
ATOM 1487 C CA . LEU A 1 219 ? -22.061 -13.826 9.082 1.00 18.65 219 LEU A CA 1
ATOM 1488 C C . LEU A 1 219 ? -21.209 -12.683 8.541 1.00 16.85 219 LEU A C 1
ATOM 1489 O O . LEU A 1 219 ? -21.607 -11.515 8.636 1.00 18.02 219 LEU A O 1
ATOM 1494 N N . TRP A 1 220 ? -20.024 -12.988 7.988 1.00 18.18 220 TRP A N 1
ATOM 1495 C CA . TRP A 1 220 ? -19.201 -11.935 7.395 1.00 16.65 220 TRP A CA 1
ATOM 1496 C C . TRP A 1 220 ? -19.982 -11.173 6.328 1.00 19.12 220 TRP A C 1
ATOM 1497 O O . TRP A 1 220 ? -19.986 -9.937 6.300 1.00 16.49 220 TRP A O 1
ATOM 1508 N N . LYS A 1 221 ? -20.673 -11.901 5.448 1.00 18.15 221 LYS A N 1
ATOM 1509 C CA . LYS A 1 221 ? -21.447 -11.228 4.412 1.00 20.68 221 LYS A CA 1
ATOM 1510 C C . LYS A 1 221 ? -22.592 -10.415 5.005 1.00 18.08 221 LYS A C 1
ATOM 1511 O O . LYS A 1 221 ? -22.918 -9.341 4.485 1.00 21.45 221 LYS A O 1
ATOM 1517 N N . LEU A 1 222 ? -23.205 -10.888 6.089 1.00 18.28 222 LEU A N 1
ATOM 1518 C CA . LEU A 1 222 ? -24.261 -10.097 6.716 1.00 20.62 222 LEU A CA 1
ATOM 1519 C C . LEU A 1 222 ? -23.707 -8.793 7.285 1.00 21.64 222 LEU A C 1
ATOM 1520 O O . LEU A 1 222 ? -24.327 -7.732 7.146 1.00 20.17 222 LEU A O 1
ATOM 1525 N N . VAL A 1 223 ? -22.539 -8.846 7.925 1.00 20.81 223 VAL A N 1
ATOM 1526 C CA . VAL A 1 223 ? -21.926 -7.619 8.424 1.00 18.38 223 VAL A CA 1
ATOM 1527 C C . VAL A 1 223 ? -21.628 -6.674 7.267 1.00 17.67 223 VAL A C 1
ATOM 1528 O O . VAL A 1 223 ? -21.942 -5.478 7.310 1.00 20.70 223 VAL A O 1
ATOM 1532 N N . TYR A 1 224 ? -21.014 -7.202 6.211 1.00 18.08 224 TYR A N 1
ATOM 1533 C CA . TYR A 1 224 ? -20.680 -6.376 5.056 1.00 21.16 224 TYR A CA 1
ATOM 1534 C C . TYR A 1 224 ? -21.928 -5.742 4.446 1.00 19.71 224 TYR A C 1
ATOM 1535 O O . TYR A 1 224 ? -21.948 -4.537 4.150 1.00 20.45 224 TYR A O 1
ATOM 1544 N N . GLU A 1 225 ? -22.971 -6.545 4.223 1.00 20.59 225 GLU A N 1
ATOM 1545 C CA . GLU A 1 225 ? -24.162 -6.031 3.548 1.00 21.63 225 GLU A CA 1
ATOM 1546 C C . GLU A 1 225 ? -24.918 -5.053 4.434 1.00 19.30 225 GLU A C 1
ATOM 1547 O O . GLU A 1 225 ? -25.446 -4.050 3.945 1.00 20.79 225 GLU A O 1
ATOM 1553 N N . THR A 1 226 ? -24.966 -5.320 5.740 1.00 19.68 226 THR A N 1
ATOM 1554 C CA . THR A 1 226 ? -25.570 -4.365 6.661 1.00 18.57 226 THR A CA 1
ATOM 1555 C C . THR A 1 226 ? -24.835 -3.038 6.616 1.00 19.32 226 THR A C 1
ATOM 1556 O O . THR A 1 226 ? -25.453 -1.970 6.554 1.00 20.29 226 THR A O 1
ATOM 1560 N N . PHE A 1 227 ? -23.502 -3.077 6.636 1.00 18.26 227 PHE A N 1
ATOM 1561 C CA . PHE A 1 227 ? -22.759 -1.825 6.596 1.00 20.67 227 PHE A CA 1
ATOM 1562 C C . PHE A 1 227 ? -22.929 -1.131 5.252 1.00 19.75 227 PHE A C 1
ATOM 1563 O O . PHE A 1 227 ? -22.945 0.101 5.185 1.00 19.68 227 PHE A O 1
ATOM 1571 N N . LYS A 1 228 ? -23.006 -1.903 4.166 1.00 20.45 228 LYS A N 1
ATOM 1572 C CA . LYS A 1 228 ? -23.229 -1.308 2.854 1.00 21.36 228 LYS A CA 1
ATOM 1573 C C . LYS A 1 228 ? -24.558 -0.570 2.834 1.00 21.39 228 LYS A C 1
ATOM 1574 O O . LYS A 1 228 ? -24.641 0.567 2.355 1.00 24.49 228 LYS A O 1
ATOM 1580 N N . GLN A 1 229 ? -25.591 -1.191 3.405 1.00 21.31 229 GLN A N 1
ATOM 1581 C CA . GLN A 1 229 ? -26.907 -0.571 3.498 1.00 26.05 229 GLN A CA 1
ATOM 1582 C C . GLN A 1 229 ? -26.858 0.718 4.306 1.00 28.30 229 GLN A C 1
ATOM 1583 O O . GLN A 1 229 ? -27.581 1.677 4.012 1.00 26.69 229 GLN A O 1
ATOM 1589 N N . LYS A 1 230 ? -26.018 0.764 5.329 1.00 25.71 230 LYS A N 1
ATOM 1590 C CA . LYS A 1 230 ? -25.907 1.973 6.129 1.00 26.83 230 LYS A CA 1
ATOM 1591 C C . LYS A 1 230 ? -25.076 3.057 5.455 1.00 25.19 230 LYS A C 1
ATOM 1592 O O . LYS A 1 230 ? -24.983 4.161 5.997 1.00 30.39 230 LYS A O 1
ATOM 1598 N N . GLY A 1 231 ? -24.470 2.781 4.301 1.00 22.42 231 GLY A N 1
ATOM 1599 C CA . GLY A 1 231 ? -23.642 3.772 3.629 1.00 21.64 231 GLY A CA 1
ATOM 1600 C C . GLY A 1 231 ? -22.222 3.917 4.134 1.00 24.02 231 GLY A C 1
ATOM 1601 O O . GLY A 1 231 ? -21.614 4.974 3.930 1.00 18.95 231 GLY A O 1
ATOM 1602 N N . LEU A 1 232 ? -21.667 2.892 4.782 1.00 18.32 232 LEU A N 1
ATOM 1603 C CA . LEU A 1 232 ? -20.288 2.957 5.278 1.00 18.23 232 LEU A CA 1
ATOM 1604 C C . LEU A 1 232 ? -19.322 2.668 4.138 1.00 21.06 232 LEU A C 1
ATOM 1605 O O . LEU A 1 232 ? -18.962 1.519 3.879 1.00 24.84 232 LEU A O 1
ATOM 1610 N N . ASN A 1 233 ? -18.847 3.725 3.482 1.00 20.80 233 ASN A N 1
ATOM 1611 C CA . ASN A 1 233 ? -17.912 3.597 2.369 1.00 17.97 233 ASN A CA 1
ATOM 1612 C C . ASN A 1 233 ? -16.487 3.979 2.754 1.00 18.90 233 ASN A C 1
ATOM 1613 O O . ASN A 1 233 ? -15.643 4.172 1.871 1.00 18.88 233 ASN A O 1
ATOM 1618 N N . ASN A 1 234 ? -16.203 4.088 4.056 1.00 18.05 234 ASN A N 1
ATOM 1619 C CA . ASN A 1 234 ? -14.913 4.548 4.554 1.00 14.56 234 ASN A CA 1
ATOM 1620 C C . ASN A 1 234 ? -14.082 3.416 5.150 1.00 16.65 234 ASN A C 1
ATOM 1621 O O . ASN A 1 234 ? -13.123 3.689 5.880 1.00 16.74 234 ASN A O 1
ATOM 1626 N N . LEU A 1 235 ? -14.402 2.159 4.829 1.00 16.32 235 LEU A N 1
ATOM 1627 C CA . LEU A 1 235 ? -13.775 1.004 5.457 1.00 14.92 235 LEU A CA 1
ATOM 1628 C C . LEU A 1 235 ? -12.906 0.237 4.471 1.00 19.44 235 LEU A C 1
ATOM 1629 O O . LEU A 1 235 ? -13.283 0.045 3.305 1.00 17.03 235 LEU A O 1
ATOM 1634 N N . ILE A 1 236 ? -11.740 -0.187 4.959 1.00 16.67 236 ILE A N 1
ATOM 1635 C CA . ILE A 1 236 ? -10.853 -1.141 4.297 1.00 16.63 236 ILE A CA 1
ATOM 1636 C C . ILE A 1 236 ? -10.973 -2.452 5.064 1.00 16.20 236 ILE A C 1
ATOM 1637 O O . ILE A 1 236 ? -10.728 -2.486 6.276 1.00 16.20 236 ILE A O 1
ATOM 1642 N N . TRP A 1 237 ? -11.376 -3.526 4.378 1.00 15.42 237 TRP A N 1
ATOM 1643 C CA . TRP A 1 237 ? -11.775 -4.759 5.058 1.00 16.11 237 TRP A CA 1
ATOM 1644 C C . TRP A 1 237 ? -10.591 -5.728 5.158 1.00 18.69 237 TRP A C 1
ATOM 1645 O O . TRP A 1 237 ? -10.012 -6.130 4.141 1.00 16.20 237 TRP A O 1
ATOM 1656 N N . VAL A 1 238 ? -10.246 -6.114 6.388 1.00 15.45 238 VAL A N 1
ATOM 1657 C CA . VAL A 1 238 ? -9.133 -7.015 6.675 1.00 17.01 238 VAL A CA 1
ATOM 1658 C C . VAL A 1 238 ? -9.701 -8.344 7.168 1.00 16.85 238 VAL A C 1
ATOM 1659 O O . VAL A 1 238 ? -10.369 -8.384 8.208 1.00 15.22 238 VAL A O 1
ATOM 1663 N N . TRP A 1 239 ? -9.438 -9.432 6.430 1.00 15.49 239 TRP A N 1
ATOM 1664 C CA . TRP A 1 239 ? -9.830 -10.778 6.847 1.00 14.70 239 TRP A CA 1
ATOM 1665 C C . TRP A 1 239 ? -8.634 -11.489 7.483 1.00 17.20 239 TRP A C 1
ATOM 1666 O O . TRP A 1 239 ? -7.589 -11.646 6.842 1.00 16.14 239 TRP A O 1
ATOM 1677 N N . THR A 1 240 ? -8.792 -11.940 8.735 1.00 17.58 240 THR A N 1
ATOM 1678 C CA . THR A 1 240 ? -7.692 -12.557 9.482 1.00 16.21 240 THR A CA 1
ATOM 1679 C C . THR A 1 240 ? -7.667 -14.064 9.222 1.00 14.64 240 THR A C 1
ATOM 1680 O O . THR A 1 240 ? -8.577 -14.788 9.625 1.00 19.96 240 THR A O 1
ATOM 1684 N N . SER A 1 241 ? -6.600 -14.528 8.587 1.00 16.10 241 SER A N 1
ATOM 1685 C CA . SER A 1 241 ? -6.440 -15.926 8.223 1.00 17.48 241 SER A CA 1
ATOM 1686 C C . SER A 1 241 ? -5.594 -16.643 9.264 1.00 21.81 241 SER A C 1
ATOM 1687 O O . SER A 1 241 ? -4.639 -16.071 9.804 1.00 19.38 241 SER A O 1
ATOM 1690 N N . GLU A 1 242 ? -5.938 -17.901 9.534 1.00 18.45 242 GLU A N 1
ATOM 1691 C CA . GLU A 1 242 ? -5.095 -18.756 10.364 1.00 21.81 242 GLU A CA 1
ATOM 1692 C C . GLU A 1 242 ? -4.093 -19.576 9.547 1.00 20.60 242 GLU A C 1
ATOM 1693 O O . GLU A 1 242 ? -3.417 -20.438 10.116 1.00 20.65 242 GLU A O 1
ATOM 1699 N N . THR A 1 243 ? -3.957 -19.279 8.252 1.00 17.30 243 THR A N 1
ATOM 1700 C CA . THR A 1 243 ? -3.274 -20.056 7.204 1.00 18.92 243 THR A CA 1
ATOM 1701 C C . THR A 1 243 ? -4.023 -21.349 6.886 1.00 20.93 243 THR A C 1
ATOM 1702 O O . THR A 1 243 ? -4.688 -21.935 7.751 1.00 21.47 243 THR A O 1
ATOM 1706 N N . ASN A 1 244 ? -3.946 -21.775 5.626 1.00 22.24 244 ASN A N 1
ATOM 1707 C CA . ASN A 1 244 ? -4.580 -23.009 5.157 1.00 21.05 244 ASN A CA 1
ATOM 1708 C C . ASN A 1 244 ? -6.049 -23.089 5.574 1.00 24.48 244 ASN A C 1
ATOM 1709 O O . ASN A 1 244 ? -6.518 -24.114 6.077 1.00 21.80 244 ASN A O 1
ATOM 1714 N N . ASP A 1 245 ? -6.777 -21.975 5.398 1.00 19.24 245 ASP A N 1
ATOM 1715 C CA . ASP A 1 245 ? -8.176 -21.921 5.831 1.00 22.48 245 ASP A CA 1
ATOM 1716 C C . ASP A 1 245 ? -9.041 -21.284 4.752 1.00 20.26 245 ASP A C 1
ATOM 1717 O O . ASP A 1 245 ? -9.992 -20.547 5.037 1.00 21.96 245 ASP A O 1
ATOM 1722 N N . ARG A 1 246 ? -8.747 -21.628 3.497 1.00 21.08 246 ARG A N 1
ATOM 1723 C CA . ARG A 1 246 ? -9.446 -21.067 2.347 1.00 22.91 246 ARG A CA 1
ATOM 1724 C C . ARG A 1 246 ? -10.946 -21.320 2.410 1.00 20.54 246 ARG A C 1
ATOM 1725 O O . ARG A 1 246 ? -11.730 -20.508 1.911 1.00 22.36 246 ARG A O 1
ATOM 1733 N N . ASP A 1 247 ? -11.365 -22.432 3.020 1.00 20.71 247 ASP A N 1
ATOM 1734 C CA . ASP A 1 247 ? -12.796 -22.683 3.169 1.00 24.17 247 ASP A CA 1
ATOM 1735 C C . ASP A 1 247 ? -13.477 -21.636 4.042 1.00 24.41 247 ASP A C 1
ATOM 1736 O O . ASP A 1 247 ? -14.708 -21.520 4.002 1.00 23.42 247 ASP A O 1
ATOM 1741 N N . TRP A 1 248 ? -12.712 -20.900 4.845 1.00 18.89 248 TRP A N 1
ATOM 1742 C CA . TRP A 1 248 ? -13.237 -19.848 5.708 1.00 19.41 248 TRP A CA 1
ATOM 1743 C C . TRP A 1 248 ? -13.204 -18.467 5.063 1.00 19.86 248 TRP A C 1
ATOM 1744 O O . TRP A 1 248 ? -13.751 -17.519 5.640 1.00 19.69 248 TRP A O 1
ATOM 1755 N N . TYR A 1 249 ? -12.604 -18.332 3.891 1.00 19.56 249 TYR A N 1
ATOM 1756 C CA . TYR A 1 249 ? -12.435 -17.021 3.262 1.00 19.76 249 TYR A CA 1
ATOM 1757 C C . TYR A 1 249 ? -13.772 -16.499 2.750 1.00 19.67 249 TYR A C 1
ATOM 1758 O O . TYR A 1 249 ? -14.435 -17.185 1.954 1.00 20.21 249 TYR A O 1
ATOM 1767 N N . PRO A 1 250 ? -14.204 -15.303 3.159 1.00 16.87 250 PRO A N 1
ATOM 1768 C CA . PRO A 1 250 ? -15.564 -14.852 2.807 1.00 18.55 250 PRO A CA 1
ATOM 1769 C C . PRO A 1 250 ? -15.744 -14.543 1.337 1.00 20.66 250 PRO A C 1
ATOM 1770 O O . PRO A 1 250 ? -16.891 -14.553 0.869 1.00 26.51 250 PRO A O 1
ATOM 1774 N N . GLY A 1 251 ? -14.668 -14.261 0.601 1.00 18.03 251 GLY A N 1
ATOM 1775 C CA . GLY A 1 251 ? -14.795 -13.940 -0.808 1.00 20.20 251 GLY A CA 1
ATOM 1776 C C . GLY A 1 251 ? -14.178 -12.611 -1.198 1.00 19.97 251 GLY A C 1
ATOM 1777 O O . GLY A 1 251 ? -14.159 -11.663 -0.409 1.00 19.04 251 GLY A O 1
ATOM 1778 N N . ASP A 1 252 ? -13.688 -12.526 -2.436 1.00 22.20 252 ASP A N 1
ATOM 1779 C CA . ASP A 1 252 ? -13.061 -11.299 -2.928 1.00 24.09 252 ASP A CA 1
ATOM 1780 C C . ASP A 1 252 ? -13.979 -10.083 -2.824 1.00 19.99 252 ASP A C 1
ATOM 1781 O O . ASP A 1 252 ? -13.496 -8.954 -2.672 1.00 23.85 252 ASP A O 1
ATOM 1786 N N . ALA A 1 253 ? -15.291 -10.276 -2.959 1.00 21.55 253 ALA A N 1
ATOM 1787 C CA . ALA A 1 253 ? -16.220 -9.155 -2.904 1.00 24.42 253 ALA A CA 1
ATOM 1788 C C . ALA A 1 253 ? -16.299 -8.510 -1.525 1.00 23.30 253 ALA A C 1
ATOM 1789 O O . ALA A 1 253 ? -16.858 -7.413 -1.405 1.00 21.79 253 ALA A O 1
ATOM 1791 N N . TYR A 1 254 ? -15.729 -9.138 -0.486 1.00 20.20 254 TYR A N 1
ATOM 1792 C CA . TYR A 1 254 ? -15.931 -8.668 0.881 1.00 20.77 254 TYR A CA 1
ATOM 1793 C C . TYR A 1 254 ? -14.623 -8.458 1.631 1.00 19.93 254 TYR A C 1
ATOM 1794 O O . TYR A 1 254 ? -14.656 -8.266 2.852 1.00 18.96 254 TYR A O 1
ATOM 1803 N N . VAL A 1 255 ? -13.484 -8.517 0.951 1.00 16.20 255 VAL A N 1
ATOM 1804 C CA . VAL A 1 255 ? -12.185 -8.491 1.615 1.00 14.78 255 VAL A CA 1
ATOM 1805 C C . VAL A 1 255 ? -11.199 -7.667 0.803 1.00 20.61 255 VAL A C 1
ATOM 1806 O O . VAL A 1 255 ? -11.126 -7.796 -0.426 1.00 21.11 255 VAL A O 1
ATOM 1810 N N . ASP A 1 256 ? -10.397 -6.860 1.504 1.00 16.11 256 ASP A N 1
ATOM 1811 C CA . ASP A 1 256 ? -9.342 -6.064 0.895 1.00 15.32 256 ASP A CA 1
ATOM 1812 C C . ASP A 1 256 ? -7.950 -6.531 1.246 1.00 18.71 256 ASP A C 1
ATOM 1813 O O . ASP A 1 256 ? -7.092 -6.590 0.371 1.00 18.21 256 ASP A O 1
ATOM 1818 N N . ILE A 1 257 ? -7.717 -6.876 2.507 1.00 17.15 257 ILE A N 1
ATOM 1819 C CA . ILE A 1 257 ? -6.380 -7.170 3.009 1.00 13.30 257 ILE A CA 1
ATOM 1820 C C . ILE A 1 257 ? -6.456 -8.431 3.863 1.00 15.26 257 ILE A C 1
ATOM 1821 O O . ILE A 1 257 ? -7.481 -8.712 4.493 1.00 15.44 257 ILE A O 1
ATOM 1826 N N . ILE A 1 258 ? -5.374 -9.217 3.869 1.00 15.23 258 ILE A N 1
ATOM 1827 C CA . ILE A 1 258 ? -5.299 -10.407 4.710 1.00 14.25 258 ILE A CA 1
ATOM 1828 C C . ILE A 1 258 ? -4.440 -10.117 5.933 1.00 14.82 258 ILE A C 1
ATOM 1829 O O . ILE A 1 258 ? -3.325 -9.592 5.805 1.00 17.97 258 ILE A O 1
ATOM 1834 N N . GLY A 1 259 ? -4.951 -10.497 7.109 1.00 15.18 259 GLY A N 1
ATOM 1835 C CA . GLY A 1 259 ? -4.228 -10.417 8.364 1.00 18.18 259 GLY A CA 1
ATOM 1836 C C . GLY A 1 259 ? -3.835 -11.784 8.911 1.00 19.60 259 GLY A C 1
ATOM 1837 O O . GLY A 1 259 ? -4.433 -12.805 8.562 1.00 19.65 259 GLY A O 1
ATOM 1838 N N . ARG A 1 260 ? -2.796 -11.804 9.742 1.00 17.85 260 ARG A N 1
ATOM 1839 C CA . ARG A 1 260 ? -2.316 -12.987 10.447 1.00 18.07 260 ARG A CA 1
ATOM 1840 C C . ARG A 1 260 ? -1.985 -12.541 11.864 1.00 16.35 260 ARG A C 1
ATOM 1841 O O . ARG A 1 260 ? -1.375 -11.483 12.033 1.00 16.19 260 ARG A O 1
ATOM 1849 N N . ASP A 1 261 ? -2.399 -13.317 12.869 1.00 14.32 261 ASP A N 1
ATOM 1850 C CA . ASP A 1 261 ? -2.227 -12.995 14.290 1.00 11.86 261 ASP A CA 1
ATOM 1851 C C . ASP A 1 261 ? -1.303 -14.054 14.872 1.00 18.31 261 ASP A C 1
ATOM 1852 O O . ASP A 1 261 ? -1.641 -15.244 14.842 1.00 18.12 261 ASP A O 1
ATOM 1857 N N . VAL A 1 262 ? -0.146 -13.644 15.395 1.00 15.68 262 VAL A N 1
ATOM 1858 C CA . VAL A 1 262 ? 0.864 -14.611 15.829 1.00 15.90 262 VAL A CA 1
ATOM 1859 C C . VAL A 1 262 ? 1.386 -14.201 17.194 1.00 16.78 262 VAL A C 1
ATOM 1860 O O . VAL A 1 262 ? 1.887 -13.080 17.355 1.00 18.26 262 VAL A O 1
ATOM 1864 N N . TYR A 1 263 ? 1.313 -15.112 18.168 1.00 15.09 263 TYR A N 1
ATOM 1865 C CA . TYR A 1 263 ? 1.949 -14.891 19.459 1.00 16.69 263 TYR A CA 1
ATOM 1866 C C . TYR A 1 263 ? 2.934 -16.016 19.754 1.00 18.99 263 TYR A C 1
ATOM 1867 O O . TYR A 1 263 ? 2.667 -17.175 19.433 1.00 19.28 263 TYR A O 1
ATOM 1876 N N . HIS A 1 264 ? 4.058 -15.668 20.380 1.00 18.66 264 HIS A N 1
ATOM 1877 C CA . HIS A 1 264 ? 5.066 -16.642 20.804 1.00 18.46 264 HIS A CA 1
ATOM 1878 C C . HIS A 1 264 ? 5.633 -17.383 19.601 1.00 19.01 264 HIS A C 1
ATOM 1879 O O . HIS A 1 264 ? 5.506 -18.597 19.468 1.00 17.94 264 HIS A O 1
ATOM 1886 N N . LYS A 1 265 ? 6.238 -16.624 18.703 1.00 18.68 265 LYS A N 1
ATOM 1887 C CA . LYS A 1 265 ? 6.927 -17.228 17.570 1.00 23.17 265 LYS A CA 1
ATOM 1888 C C . LYS A 1 265 ? 8.227 -16.457 17.388 1.00 20.62 265 LYS A C 1
ATOM 1889 O O . LYS A 1 265 ? 8.241 -15.354 16.825 1.00 19.61 265 LYS A O 1
ATOM 1895 N N . THR A 1 266 ? 9.323 -17.033 17.875 1.00 21.53 266 THR A N 1
ATOM 1896 C CA . THR A 1 266 ? 10.588 -16.332 17.882 1.00 21.57 266 THR A CA 1
ATOM 1897 C C . THR A 1 266 ? 11.516 -16.782 16.761 1.00 24.12 266 THR A C 1
ATOM 1898 O O . THR A 1 266 ? 12.647 -16.304 16.682 1.00 25.29 266 THR A O 1
ATOM 1902 N N . SER A 1 267 ? 11.054 -17.654 15.873 1.00 20.70 267 SER A N 1
ATOM 1903 C CA . SER A 1 267 ? 11.799 -18.008 14.667 1.00 19.15 267 SER A CA 1
ATOM 1904 C C . SER A 1 267 ? 11.368 -17.084 13.540 1.00 22.16 267 SER A C 1
ATOM 1905 O O . SER A 1 267 ? 10.241 -17.195 13.041 1.00 20.65 267 SER A O 1
ATOM 1908 N N . ALA A 1 268 ? 12.262 -16.177 13.140 1.00 23.69 268 ALA A N 1
ATOM 1909 C CA . ALA A 1 268 ? 11.961 -15.305 12.009 1.00 22.28 268 ALA A CA 1
ATOM 1910 C C . ALA A 1 268 ? 11.723 -16.108 10.742 1.00 22.09 268 ALA A C 1
ATOM 1911 O O . ALA A 1 268 ? 10.898 -15.720 9.910 1.00 21.70 268 ALA A O 1
ATOM 1913 N N . ALA A 1 269 ? 12.425 -17.235 10.578 1.00 21.28 269 ALA A N 1
ATOM 1914 C CA . ALA A 1 269 ? 12.177 -18.090 9.426 1.00 21.41 269 ALA A CA 1
ATOM 1915 C C . ALA A 1 269 ? 10.755 -18.616 9.440 1.00 21.03 269 ALA A C 1
ATOM 1916 O O . ALA A 1 269 ? 10.101 -18.684 8.393 1.00 20.97 269 ALA A O 1
ATOM 1918 N N . GLY A 1 270 ? 10.261 -19.003 10.620 1.00 24.36 270 GLY A N 1
ATOM 1919 C CA . GLY A 1 270 ? 8.892 -19.478 10.716 1.00 21.18 270 GLY A CA 1
ATOM 1920 C C . GLY A 1 270 ? 7.877 -18.395 10.399 1.00 23.01 270 GLY A C 1
ATOM 1921 O O . GLY A 1 270 ? 6.826 -18.667 9.803 1.00 20.87 270 GLY A O 1
ATOM 1922 N N . LEU A 1 271 ? 8.165 -17.159 10.810 1.00 19.22 271 LEU A N 1
ATOM 1923 C CA . LEU A 1 271 ? 7.293 -16.041 10.464 1.00 20.68 271 LEU A CA 1
ATOM 1924 C C . LEU A 1 271 ? 7.270 -15.815 8.957 1.00 22.86 271 LEU A C 1
ATOM 1925 O O . LEU A 1 271 ? 6.205 -15.583 8.370 1.00 20.75 271 LEU A O 1
ATOM 1930 N N . ALA A 1 272 ? 8.435 -15.893 8.312 1.00 20.35 272 ALA A N 1
ATOM 1931 C CA . ALA A 1 272 ? 8.491 -15.736 6.863 1.00 21.44 272 ALA A CA 1
ATOM 1932 C C . ALA A 1 272 ? 7.765 -16.868 6.149 1.00 22.42 272 ALA A C 1
ATOM 1933 O O . ALA A 1 272 ? 7.150 -16.645 5.101 1.00 24.20 272 ALA A O 1
ATOM 1935 N N . THR A 1 273 ? 7.816 -18.086 6.699 1.00 19.59 273 THR A N 1
ATOM 1936 C CA . THR A 1 273 ? 7.090 -19.187 6.087 1.00 20.54 273 THR A CA 1
ATOM 1937 C C . THR A 1 273 ? 5.584 -18.922 6.107 1.00 22.18 273 THR A C 1
ATOM 1938 O O . THR A 1 273 ? 4.899 -19.135 5.099 1.00 23.63 273 THR A O 1
ATOM 1942 N N . ASP A 1 274 ? 5.059 -18.415 7.231 1.00 23.89 274 ASP A N 1
ATOM 1943 C CA . ASP A 1 274 ? 3.653 -18.008 7.284 1.00 22.48 274 ASP A CA 1
ATOM 1944 C C . ASP A 1 274 ? 3.358 -16.913 6.271 1.00 20.57 274 ASP A C 1
ATOM 1945 O O . ASP A 1 274 ? 2.329 -16.943 5.584 1.00 24.56 274 ASP A O 1
ATOM 1950 N N . PHE A 1 275 ? 4.216 -15.896 6.223 1.00 19.95 275 PHE A N 1
ATOM 1951 C CA . PHE A 1 275 ? 4.014 -14.797 5.293 1.00 21.16 275 PHE A CA 1
ATOM 1952 C C . PHE A 1 275 ? 3.949 -15.311 3.865 1.00 23.74 275 PHE A C 1
ATOM 1953 O O . PHE A 1 275 ? 3.059 -14.931 3.096 1.00 20.51 275 PHE A O 1
ATOM 1961 N N . ASP A 1 276 ? 4.882 -16.197 3.503 1.00 23.88 276 ASP A N 1
ATOM 1962 C CA . ASP A 1 276 ? 4.913 -16.753 2.153 1.00 25.19 276 ASP A CA 1
ATOM 1963 C C . ASP A 1 276 ? 3.657 -17.561 1.844 1.00 25.05 276 ASP A C 1
ATOM 1964 O O . ASP A 1 276 ? 3.116 -17.478 0.735 1.00 26.85 276 ASP A O 1
ATOM 1969 N N . ALA A 1 277 ? 3.184 -18.363 2.802 1.00 23.55 277 ALA A N 1
ATOM 1970 C CA . ALA A 1 277 ? 1.984 -19.160 2.564 1.00 27.06 277 ALA A CA 1
ATOM 1971 C C . ALA A 1 277 ? 0.774 -18.270 2.318 1.00 25.87 277 ALA A C 1
ATOM 1972 O O . ALA A 1 277 ? -0.052 -18.561 1.445 1.00 24.21 277 ALA A O 1
ATOM 1974 N N . LEU A 1 278 ? 0.655 -17.178 3.079 1.00 22.80 278 LEU A N 1
ATOM 1975 C CA . LEU A 1 278 ? -0.446 -16.247 2.875 1.00 22.18 278 LEU A CA 1
ATOM 1976 C C . LEU A 1 278 ? -0.337 -15.541 1.529 1.00 20.58 278 LEU A C 1
ATOM 1977 O O . LEU A 1 278 ? -1.347 -15.365 0.837 1.00 24.85 278 LEU A O 1
ATOM 1982 N N . LYS A 1 279 ? 0.871 -15.120 1.145 1.00 22.18 279 LYS A N 1
ATOM 1983 C CA . LYS A 1 279 ? 1.064 -14.503 -0.166 1.00 22.63 279 LYS A CA 1
ATOM 1984 C C . LYS A 1 279 ? 0.618 -15.436 -1.280 1.00 27.93 279 LYS A C 1
ATOM 1985 O O . LYS A 1 279 ? 0.041 -14.993 -2.282 1.00 25.01 279 LYS A O 1
ATOM 1991 N N . LYS A 1 280 ? 0.884 -16.735 -1.119 1.00 24.69 280 LYS A N 1
ATOM 1992 C CA . LYS A 1 280 ? 0.527 -17.715 -2.137 1.00 27.83 280 LYS A CA 1
ATOM 1993 C C . LYS A 1 280 ? -0.976 -17.952 -2.165 1.00 26.20 280 LYS A C 1
ATOM 1994 O O . LYS A 1 280 ? -1.565 -18.116 -3.241 1.00 26.92 280 LYS A O 1
ATOM 2000 N N . ALA A 1 281 ? -1.612 -17.973 -0.994 1.00 24.50 281 ALA A N 1
ATOM 2001 C CA . ALA A 1 281 ? -3.057 -18.150 -0.940 1.00 24.26 281 ALA A CA 1
ATOM 2002 C C . ALA A 1 281 ? -3.784 -16.957 -1.548 1.00 24.76 281 ALA A C 1
ATOM 2003 O O . ALA A 1 281 ? -4.823 -17.124 -2.193 1.00 23.98 281 ALA A O 1
ATOM 2005 N N . PHE A 1 282 ? -3.253 -15.751 -1.368 1.00 20.86 282 PHE A N 1
ATOM 2006 C CA . PHE A 1 282 ? -3.935 -14.517 -1.762 1.00 22.60 282 PHE A CA 1
ATOM 2007 C C . PHE A 1 282 ? -2.937 -13.631 -2.491 1.00 23.83 282 PHE A C 1
ATOM 2008 O O . PHE A 1 282 ? -2.451 -12.634 -1.942 1.00 26.28 282 PHE A O 1
ATOM 2016 N N . PRO A 1 283 ? -2.606 -13.958 -3.744 1.00 23.55 283 PRO A N 1
ATOM 2017 C CA . PRO A 1 283 ? -1.553 -13.200 -4.441 1.00 20.18 283 PRO A CA 1
ATOM 2018 C C . PRO A 1 283 ? -1.967 -11.793 -4.836 1.00 21.69 283 PRO A C 1
ATOM 2019 O O . PRO A 1 283 ? -1.096 -11.000 -5.207 1.00 24.64 283 PRO A O 1
ATOM 2023 N N . ASP A 1 284 ? -3.256 -11.454 -4.767 1.00 19.91 284 ASP A N 1
ATOM 2024 C CA . ASP A 1 284 ? -3.718 -10.124 -5.130 1.00 20.66 284 ASP A CA 1
ATOM 2025 C C . ASP A 1 284 ? -3.805 -9.166 -3.945 1.00 22.07 284 ASP A C 1
ATOM 2026 O O . ASP A 1 284 ? -4.230 -8.025 -4.128 1.00 23.27 284 ASP A O 1
ATOM 2031 N N . LYS A 1 285 ? -3.424 -9.581 -2.741 1.00 21.02 285 LYS A N 1
ATOM 2032 C CA . LYS A 1 285 ? -3.752 -8.801 -1.550 1.00 21.47 285 LYS A CA 1
ATOM 2033 C C . LYS A 1 285 ? -2.535 -8.575 -0.667 1.00 21.50 285 LYS A C 1
ATOM 2034 O O . LYS A 1 285 ? -1.657 -9.434 -0.546 1.00 21.14 285 LYS A O 1
ATOM 2040 N N . LEU A 1 286 ? -2.496 -7.397 -0.047 1.00 17.35 286 LEU A N 1
ATOM 2041 C CA . LEU A 1 286 ? -1.519 -7.141 1.001 1.00 15.01 286 LEU A CA 1
ATOM 2042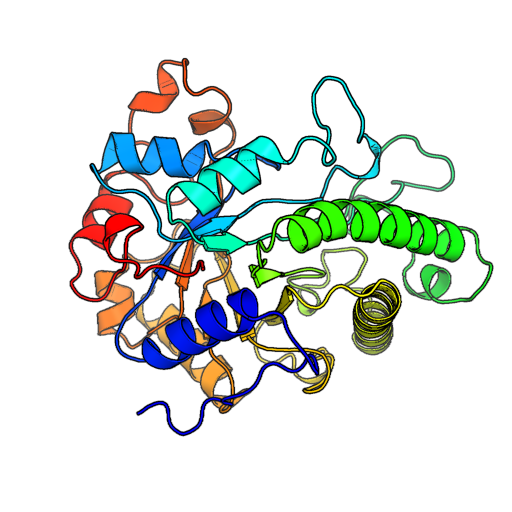 C C . LEU A 1 286 ? -1.708 -8.133 2.148 1.00 17.55 286 LEU A C 1
ATOM 2043 O O . LEU A 1 286 ? -2.825 -8.571 2.445 1.00 17.87 286 LEU A O 1
ATOM 2048 N N . ILE A 1 287 ? -0.602 -8.486 2.803 1.00 15.51 287 ILE A N 1
ATOM 2049 C CA . ILE A 1 287 ? -0.616 -9.389 3.948 1.00 17.19 287 ILE A CA 1
ATOM 2050 C C . ILE A 1 287 ? 0.005 -8.665 5.137 1.00 14.82 287 ILE A C 1
ATOM 2051 O O . ILE A 1 287 ? 1.135 -8.170 5.046 1.00 17.56 287 ILE A O 1
ATOM 2056 N N . ALA A 1 288 ? -0.717 -8.632 6.256 1.00 14.51 288 ALA A N 1
ATOM 2057 C CA . ALA A 1 288 ? -0.272 -7.929 7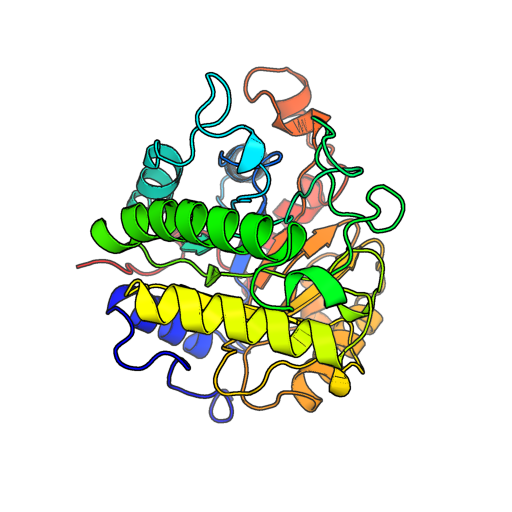.450 1.00 15.84 288 ALA A CA 1
ATOM 2058 C C . ALA A 1 288 ? -0.167 -8.866 8.651 1.00 15.75 288 ALA A C 1
ATOM 2059 O O . ALA A 1 288 ? -0.874 -9.872 8.752 1.00 14.86 288 ALA A O 1
ATOM 2061 N N . LEU A 1 289 ? 0.741 -8.523 9.568 1.00 14.88 289 LEU A N 1
ATOM 2062 C CA . LEU A 1 289 ? 0.806 -9.174 10.875 1.00 15.91 289 LEU A CA 1
ATOM 2063 C C . LEU A 1 289 ? -0.104 -8.375 11.802 1.00 13.78 289 LEU A C 1
ATOM 2064 O O . LEU A 1 289 ? 0.324 -7.470 12.521 1.00 15.94 289 LEU A O 1
ATOM 2069 N N . SER A 1 290 ? -1.404 -8.698 11.748 1.00 15.81 290 SER A N 1
ATOM 2070 C CA . SER A 1 290 ? -2.387 -7.816 12.356 1.00 15.15 290 SER A CA 1
ATOM 2071 C C . SER A 1 290 ? -2.404 -7.889 13.875 1.00 16.40 290 SER A C 1
ATOM 2072 O O . SER A 1 290 ? -2.966 -6.989 14.498 1.00 13.74 290 SER A O 1
ATOM 2075 N N . GLU A 1 291 ? -1.797 -8.911 14.482 1.00 15.29 291 GLU A N 1
ATOM 2076 C CA . GLU A 1 291 ? -1.574 -8.942 15.922 1.00 17.06 291 GLU A CA 1
ATOM 2077 C C . GLU A 1 291 ? -0.284 -9.692 16.157 1.00 16.18 291 GLU A C 1
ATOM 2078 O O . GLU A 1 291 ? -0.047 -10.717 15.507 1.00 17.00 291 GLU A O 1
ATOM 2084 N N . CYS A 1 292 ? 0.532 -9.221 17.100 1.00 15.34 292 CYS A N 1
ATOM 2085 C CA . CYS A 1 292 ? 1.682 -10.022 17.488 1.00 15.01 292 CYS A CA 1
ATOM 2086 C C . CYS A 1 292 ? 2.058 -9.724 18.928 1.00 19.39 292 CYS A C 1
ATOM 2087 O O . CYS A 1 292 ? 1.653 -8.711 19.513 1.00 17.52 292 CYS A O 1
ATOM 2090 N N . GLY A 1 293 ? 2.815 -10.654 19.498 1.00 15.98 293 GLY A N 1
ATOM 2091 C CA . GLY A 1 293 ? 3.385 -10.509 20.821 1.00 14.29 293 GLY A CA 1
ATOM 2092 C C . GLY A 1 293 ? 4.385 -11.627 21.014 1.00 19.88 293 GLY A C 1
ATOM 2093 O O . GLY A 1 293 ? 4.125 -12.757 20.591 1.00 16.97 293 GLY A O 1
ATOM 2094 N N . ASP A 1 294 ? 5.534 -11.319 21.617 1.00 16.21 294 ASP A N 1
ATOM 2095 C CA . ASP A 1 294 ? 6.638 -12.265 21.785 1.00 18.93 294 ASP A CA 1
ATOM 2096 C C . ASP A 1 294 ? 6.995 -12.915 20.445 1.00 21.92 294 ASP A C 1
ATOM 2097 O O . ASP A 1 294 ? 6.922 -14.141 20.258 1.00 17.72 294 ASP A O 1
ATOM 2102 N N . VAL A 1 295 ? 7.356 -12.055 19.490 1.00 16.41 295 VAL A N 1
ATOM 2103 C CA . VAL A 1 295 ? 7.790 -12.504 18.176 1.00 14.89 295 VAL A CA 1
ATOM 2104 C C . VAL A 1 295 ? 9.206 -12.004 17.943 1.00 13.84 295 VAL A C 1
ATOM 2105 O O . VAL A 1 295 ? 9.688 -11.095 18.623 1.00 17.50 295 VAL A O 1
ATOM 2109 N N . ALA A 1 296 ? 9.850 -12.588 16.934 1.00 18.69 296 ALA A N 1
ATOM 2110 C CA . ALA A 1 296 ? 11.198 -12.168 16.561 1.00 17.07 296 ALA A CA 1
ATOM 2111 C C . ALA A 1 296 ? 11.237 -10.677 16.244 1.00 19.01 296 ALA A C 1
ATOM 2112 O O . ALA A 1 296 ? 10.277 -10.105 15.723 1.00 18.69 296 ALA A O 1
ATOM 2114 N N . THR A 1 297 ? 12.376 -10.049 16.525 1.00 21.48 297 THR A N 1
ATOM 2115 C CA . THR A 1 297 ? 12.538 -8.636 16.193 1.00 19.38 297 THR A CA 1
ATOM 2116 C C . THR A 1 297 ? 12.352 -8.407 14.695 1.00 21.48 297 THR A C 1
ATOM 2117 O O . THR A 1 297 ? 12.555 -9.302 13.867 1.00 21.72 297 THR A O 1
ATOM 2121 N N . ILE A 1 298 ? 11.938 -7.184 14.353 1.00 22.32 298 ILE A N 1
ATOM 2122 C CA . ILE A 1 298 ? 11.557 -6.878 12.974 1.00 21.51 298 ILE A CA 1
ATOM 2123 C C . ILE A 1 298 ? 12.747 -6.999 12.036 1.00 18.68 298 ILE A C 1
ATOM 2124 O O . ILE A 1 298 ? 12.590 -7.398 10.875 1.00 18.77 298 ILE A O 1
ATOM 2129 N N . ASP A 1 299 ? 13.956 -6.676 12.511 1.00 24.59 299 ASP A N 1
ATOM 2130 C CA . ASP A 1 299 ? 15.118 -6.797 11.632 1.00 24.70 299 ASP A CA 1
ATOM 2131 C C . ASP A 1 299 ? 15.324 -8.244 11.192 1.00 25.30 299 ASP A C 1
ATOM 2132 O O . ASP A 1 299 ? 15.643 -8.505 10.024 1.00 25.98 299 ASP A O 1
ATOM 2137 N N . LYS A 1 300 ? 15.121 -9.201 12.108 1.00 24.29 300 LYS A N 1
ATOM 2138 C CA . LYS A 1 300 ? 15.233 -10.610 11.744 1.00 21.78 300 LYS A CA 1
ATOM 2139 C C . LYS A 1 300 ? 14.089 -11.038 10.835 1.00 20.89 300 LYS A C 1
ATOM 2140 O O . LYS A 1 300 ? 14.294 -11.809 9.888 1.00 22.04 300 LYS A O 1
ATOM 2146 N N . GLN A 1 301 ? 12.869 -10.575 11.128 1.00 19.92 301 GLN A N 1
ATOM 2147 C CA . GLN A 1 301 ? 11.723 -10.903 10.287 1.00 21.05 301 GLN A CA 1
ATOM 2148 C C . GLN A 1 301 ? 11.944 -10.413 8.863 1.00 18.76 301 GLN A C 1
ATOM 2149 O O . GLN A 1 301 ? 11.727 -11.152 7.896 1.00 18.57 301 GLN A O 1
ATOM 2155 N N . LEU A 1 302 ? 12.391 -9.161 8.720 1.00 19.39 302 LEU A N 1
ATOM 2156 C CA . LEU A 1 302 ? 12.600 -8.601 7.388 1.00 21.19 302 LEU A CA 1
ATOM 2157 C C . LEU A 1 302 ? 13.722 -9.332 6.660 1.00 23.57 302 LEU A C 1
ATOM 2158 O O . LEU A 1 302 ? 13.582 -9.673 5.479 1.00 22.66 302 LEU A O 1
ATOM 2163 N N . ALA A 1 303 ? 14.824 -9.618 7.357 1.00 23.30 303 ALA A N 1
ATOM 2164 C CA . ALA A 1 303 ? 15.917 -10.360 6.730 1.00 25.05 303 ALA A CA 1
ATOM 2165 C C . ALA A 1 303 ? 15.486 -11.746 6.263 1.00 26.35 303 ALA A C 1
ATOM 2166 O O . ALA A 1 303 ? 16.048 -12.269 5.293 1.00 25.80 303 ALA A O 1
ATOM 2168 N N . ALA A 1 304 ? 14.488 -12.358 6.916 1.00 26.00 304 ALA A N 1
ATOM 2169 C CA . ALA A 1 304 ? 14.007 -13.679 6.524 1.00 23.01 304 ALA A CA 1
ATOM 2170 C C . ALA A 1 304 ? 12.942 -13.633 5.433 1.00 24.85 304 ALA A C 1
ATOM 2171 O O . ALA A 1 304 ? 12.546 -14.692 4.929 1.00 26.41 304 ALA A O 1
ATOM 2173 N N . GLY A 1 305 ? 12.481 -12.443 5.057 1.00 22.17 305 GLY A N 1
ATOM 2174 C CA . GLY A 1 305 ? 11.519 -12.279 3.992 1.00 26.54 305 GLY A CA 1
ATOM 2175 C C . GLY A 1 305 ? 10.099 -12.024 4.434 1.00 26.36 305 GLY A C 1
ATOM 2176 O O . GLY A 1 305 ? 9.203 -11.985 3.578 1.00 24.66 305 GLY A O 1
ATOM 2177 N N . ALA A 1 306 ? 9.852 -11.867 5.736 1.00 21.18 306 ALA A N 1
ATOM 2178 C CA . ALA A 1 306 ? 8.499 -11.570 6.215 1.00 20.06 306 ALA A CA 1
ATOM 2179 C C . ALA A 1 306 ? 8.292 -10.073 6.041 1.00 23.07 306 ALA A C 1
ATOM 2180 O O . ALA A 1 306 ? 8.586 -9.267 6.928 1.00 23.60 306 ALA A O 1
ATOM 2182 N N A GLN A 1 307 ? 7.766 -9.689 4.883 0.57 21.74 307 GLN A N 1
ATOM 2183 N N B GLN A 1 307 ? 7.783 -9.703 4.873 0.43 21.75 307 GLN A N 1
ATOM 2184 C CA A GLN A 1 307 ? 7.646 -8.277 4.515 0.57 21.54 307 GLN A CA 1
ATOM 2185 C CA B GLN A 1 307 ? 7.626 -8.304 4.487 0.43 21.57 307 GLN A CA 1
ATOM 2186 C C A GLN A 1 307 ? 6.210 -7.791 4.693 0.57 22.59 307 GLN A C 1
ATOM 2187 C C B GLN A 1 307 ? 6.173 -7.867 4.671 0.43 22.58 307 GLN A C 1
ATOM 2188 O O A GLN A 1 307 ? 5.563 -7.320 3.759 0.57 20.12 307 GLN A O 1
ATOM 2189 O O B GLN A 1 307 ? 5.468 -7.521 3.722 0.43 20.15 307 GLN A O 1
ATOM 2200 N N . TRP A 1 308 ? 5.729 -7.912 5.928 1.00 20.27 308 TRP A N 1
ATOM 2201 C CA . TRP A 1 308 ? 4.343 -7.591 6.250 1.00 17.72 308 TRP A CA 1
ATOM 2202 C C . TRP A 1 308 ? 3.983 -6.163 5.853 1.00 18.77 308 TRP A C 1
ATOM 2203 O O . TRP A 1 308 ? 4.817 -5.262 5.881 1.00 19.07 308 TRP A O 1
ATOM 2214 N N . ALA A 1 309 ? 2.703 -5.954 5.515 1.00 16.60 309 ALA A N 1
ATOM 2215 C CA . ALA A 1 309 ? 2.225 -4.596 5.254 1.00 15.24 309 ALA A CA 1
ATOM 2216 C C . ALA A 1 309 ? 2.279 -3.748 6.522 1.00 16.03 309 ALA A C 1
ATOM 2217 O O . ALA A 1 309 ? 2.642 -2.564 6.480 1.00 18.02 309 ALA A O 1
ATOM 2219 N N . TRP A 1 310 ? 1.921 -4.335 7.661 1.00 15.32 310 TRP A N 1
ATOM 2220 C CA . TRP A 1 310 ? 2.152 -3.695 8.952 1.00 15.58 310 TRP A CA 1
ATOM 2221 C C . TRP A 1 310 ? 2.236 -4.783 10.009 1.00 15.40 310 TRP A C 1
ATOM 2222 O O . TRP A 1 310 ? 1.907 -5.947 9.759 1.00 15.93 310 TRP A O 1
ATOM 2233 N N . PHE A 1 311 ? 2.732 -4.401 11.180 1.00 15.30 311 PHE A N 1
ATOM 2234 C CA . PHE A 1 311 ? 2.649 -5.226 12.378 1.00 15.25 311 PHE A CA 1
ATOM 2235 C C . PHE A 1 311 ? 1.962 -4.394 13.448 1.00 15.60 311 PHE A C 1
ATOM 2236 O O . PHE A 1 311 ? 2.167 -3.178 13.517 1.00 17.27 311 PHE A O 1
ATOM 2244 N N . MET A 1 312 ? 1.138 -5.038 14.270 1.00 16.45 312 MET A N 1
ATOM 2245 C CA . MET A 1 312 ? 0.500 -4.379 15.405 1.00 12.23 312 MET A CA 1
ATOM 2246 C C . MET A 1 312 ? 0.793 -5.189 16.657 1.00 15.14 312 MET A C 1
ATOM 2247 O O . MET A 1 312 ? 0.470 -6.385 16.716 1.00 15.36 312 MET A O 1
ATOM 2252 N N . THR A 1 313 ? 1.421 -4.555 17.648 1.00 14.10 313 THR A N 1
ATOM 2253 C CA . THR A 1 313 ? 1.680 -5.241 18.910 1.00 18.59 313 THR A CA 1
ATOM 2254 C C . THR A 1 313 ? 0.422 -5.230 19.774 1.00 17.67 313 THR A C 1
ATOM 2255 O O . THR A 1 313 ? -0.323 -4.244 19.794 1.00 16.25 313 THR A O 1
ATOM 2259 N N . TRP A 1 314 ? 0.168 -6.332 20.477 1.00 18.61 314 TRP A N 1
ATOM 2260 C CA . TRP A 1 314 ? -0.975 -6.329 21.385 1.00 16.31 314 TRP A CA 1
ATOM 2261 C C . TRP A 1 314 ? -0.654 -5.494 22.626 1.00 15.11 314 TRP A C 1
ATOM 2262 O O . TRP A 1 314 ? 0.489 -5.091 22.856 1.00 18.14 314 TRP A O 1
ATOM 2273 N N . TYR A 1 315 ? -1.674 -5.257 23.451 1.00 16.61 315 TYR A N 1
ATOM 2274 C CA . TYR A 1 315 ? -1.506 -4.364 24.592 1.00 15.79 315 TYR A CA 1
ATOM 2275 C C . TYR A 1 315 ? -1.119 -5.143 25.834 1.00 18.05 315 TYR A C 1
ATOM 2276 O O . TYR A 1 315 ? -1.485 -6.306 25.997 1.00 17.91 315 TYR A O 1
ATOM 2285 N N . ASP A 1 316 ? -0.380 -4.480 26.715 1.00 15.93 316 ASP A N 1
ATOM 2286 C CA . ASP A 1 316 ? -0.048 -5.016 28.032 1.00 18.47 316 ASP A CA 1
ATOM 2287 C C . ASP A 1 316 ? -0.954 -4.304 29.021 1.00 17.96 316 ASP A C 1
ATOM 2288 O O . ASP A 1 316 ? -0.757 -3.118 29.303 1.00 18.53 316 ASP A O 1
ATOM 2293 N N . TYR A 1 317 ? -1.965 -5.018 29.518 1.00 20.02 317 TYR A N 1
ATOM 2294 C CA . TYR A 1 317 ? -3.037 -4.356 30.256 1.00 20.48 317 TYR A CA 1
ATOM 2295 C C . TYR A 1 317 ? -2.494 -3.574 31.451 1.00 19.79 317 TYR A C 1
ATOM 2296 O O . TYR A 1 317 ? -2.755 -2.373 31.601 1.00 18.71 317 TYR A O 1
ATOM 2305 N N . GLU A 1 318 ? -1.721 -4.237 32.306 1.00 18.57 318 GLU A N 1
ATOM 2306 C CA . GLU A 1 318 ? -1.253 -3.563 33.512 1.00 19.88 318 GLU A CA 1
ATOM 2307 C C . GLU A 1 318 ? -0.291 -2.418 33.204 1.00 19.57 318 GLU A C 1
ATOM 2308 O O . GLU A 1 318 ? -0.295 -1.405 33.919 1.00 22.34 318 GLU A O 1
ATOM 2314 N N . VAL A 1 319 ? 0.528 -2.541 32.155 1.00 22.18 319 VAL A N 1
ATOM 2315 C CA . VAL A 1 319 ? 1.569 -1.538 31.925 1.00 19.77 319 VAL A CA 1
ATOM 2316 C C . VAL A 1 319 ? 0.967 -0.229 31.404 1.00 21.53 319 VAL A C 1
ATOM 2317 O O . VAL A 1 319 ? 1.368 0.859 31.840 1.00 17.65 319 VAL A O 1
ATOM 2321 N N . THR A 1 320 ? -0.015 -0.299 30.489 1.00 18.44 320 THR A N 1
ATOM 2322 C CA . THR A 1 320 ? -0.508 0.902 29.814 1.00 17.56 320 THR A CA 1
ATOM 2323 C C . THR A 1 320 ? -1.949 1.280 30.167 1.00 18.20 320 THR A C 1
ATOM 2324 O O . THR A 1 320 ? -2.512 2.169 29.522 1.00 20.56 320 THR A O 1
ATOM 2328 N N . LYS A 1 321 ? -2.577 0.652 31.163 1.00 17.19 321 LYS A N 1
ATOM 2329 C CA . LYS A 1 321 ? -3.949 1.061 31.451 1.00 17.26 321 LYS A CA 1
ATOM 2330 C C . LYS A 1 321 ? -4.024 2.461 32.057 1.00 22.90 321 LYS A C 1
ATOM 2331 O O . LYS A 1 321 ? -5.072 3.116 31.957 1.00 21.20 321 LYS A O 1
ATOM 2337 N N . ASP A 1 322 ? -2.944 2.929 32.673 1.00 19.88 322 ASP A N 1
ATOM 2338 C CA . ASP A 1 322 ? -2.922 4.216 33.373 1.00 27.04 322 ASP A CA 1
ATOM 2339 C C . ASP A 1 322 ? -1.627 4.929 32.995 1.00 19.45 322 ASP A C 1
ATOM 2340 O O . ASP A 1 322 ? -0.546 4.531 33.439 1.00 24.48 322 ASP A O 1
ATOM 2345 N N . THR A 1 323 ? -1.721 5.974 32.159 1.00 19.31 323 THR A N 1
ATOM 2346 C CA . THR A 1 323 ? -0.502 6.623 31.678 1.00 22.64 323 THR A CA 1
ATOM 2347 C C . THR A 1 323 ? 0.199 7.451 32.751 1.00 23.52 323 THR A C 1
ATOM 2348 O O . THR A 1 323 ? 1.292 7.965 32.487 1.00 24.17 323 THR A O 1
ATOM 2352 N N . THR A 1 324 ? -0.399 7.593 33.934 1.00 24.14 324 THR A N 1
ATOM 2353 C CA . THR A 1 324 ? 0.192 8.323 35.047 1.00 28.62 324 THR A CA 1
ATOM 2354 C C . THR A 1 324 ? 0.854 7.413 36.072 1.00 29.55 324 THR A C 1
ATOM 2355 O O . THR A 1 324 ? 1.440 7.915 37.037 1.00 28.51 324 THR A O 1
ATOM 2359 N N . ALA A 1 325 ? 0.762 6.099 35.903 1.00 24.63 325 ALA A N 1
ATOM 2360 C CA . ALA A 1 325 ? 1.292 5.186 36.897 1.00 29.16 325 ALA A CA 1
ATOM 2361 C C . ALA A 1 325 ? 2.780 4.959 36.662 1.00 24.55 325 ALA A C 1
ATOM 2362 O O . ALA A 1 325 ? 3.251 5.013 35.520 1.00 22.62 325 ALA A O 1
ATOM 2364 N N . PRO A 1 326 ? 3.537 4.706 37.734 1.00 27.46 326 PRO A N 1
ATOM 2365 C CA . PRO A 1 326 ? 4.982 4.476 37.572 1.00 29.52 326 PRO A CA 1
ATOM 2366 C C . PRO A 1 326 ? 5.323 3.341 36.622 1.00 25.55 326 PRO A C 1
ATOM 2367 O O . PRO A 1 326 ? 6.340 3.418 35.923 1.00 24.59 326 PRO A O 1
ATOM 2371 N N . VAL A 1 327 ? 4.511 2.280 36.579 1.00 24.62 327 VAL A N 1
ATOM 2372 C CA . VAL A 1 327 ? 4.804 1.148 35.710 1.00 24.88 327 VAL A CA 1
ATOM 2373 C C . VAL A 1 327 ? 4.812 1.556 34.238 1.00 22.17 327 VAL A C 1
ATOM 2374 O O . VAL A 1 327 ? 5.456 0.893 33.415 1.00 24.52 327 VAL A O 1
ATOM 2378 N N . PHE A 1 328 ? 4.133 2.655 33.896 1.00 24.27 328 PHE A N 1
ATOM 2379 C CA . PHE A 1 328 ? 4.119 3.158 32.520 1.00 20.46 328 PHE A CA 1
ATOM 2380 C C . PHE A 1 328 ? 5.522 3.455 32.002 1.00 25.45 328 PHE A C 1
ATOM 2381 O O . PHE A 1 328 ? 5.763 3.390 30.792 1.00 22.67 328 PHE A O 1
ATOM 2389 N N . ASN A 1 329 ? 6.462 3.783 32.889 1.00 21.33 329 ASN A N 1
ATOM 2390 C CA . ASN A 1 329 ? 7.775 4.238 32.444 1.00 21.78 329 ASN A CA 1
ATOM 2391 C C . ASN A 1 329 ? 8.836 3.147 32.345 1.00 21.93 329 ASN A C 1
ATOM 2392 O O . ASN A 1 329 ? 9.920 3.428 31.830 1.00 28.29 329 ASN A O 1
ATOM 2397 N N . SER A 1 330 ? 8.557 1.917 32.788 1.00 26.54 330 SER A N 1
ATOM 2398 C CA . SER A 1 330 ? 9.635 0.962 33.061 1.00 28.00 330 SER A CA 1
ATOM 2399 C C . SER A 1 330 ? 10.297 0.446 31.786 1.00 33.54 330 SER A C 1
ATOM 2400 O O . SER A 1 330 ? 11.516 0.233 31.761 1.00 39.15 330 SER A O 1
ATOM 2403 N N . GLY A 1 331 ? 9.528 0.230 30.722 1.00 25.87 331 GLY A N 1
ATOM 2404 C CA . GLY A 1 331 ? 10.055 -0.372 29.516 1.00 24.18 331 GLY A CA 1
ATOM 2405 C C . GLY A 1 331 ? 9.763 -1.853 29.368 1.00 24.38 331 GLY A C 1
ATOM 2406 O O . GLY A 1 331 ? 9.920 -2.393 28.264 1.00 23.91 331 GLY A O 1
ATOM 2407 N N A GLN A 1 332 ? 9.340 -2.517 30.440 0.48 23.31 332 GLN A N 1
ATOM 2408 N N B GLN A 1 332 ? 9.376 -2.541 30.436 0.52 23.31 332 GLN A N 1
ATOM 2409 C CA A GLN A 1 332 ? 8.920 -3.906 30.356 0.48 21.51 332 GLN A CA 1
ATOM 2410 C CA B GLN A 1 332 ? 8.994 -3.930 30.246 0.52 21.47 332 GLN A CA 1
ATOM 2411 C C A GLN A 1 332 ? 7.535 -3.989 29.725 0.48 22.20 332 GLN A C 1
ATOM 2412 C C B GLN A 1 332 ? 7.573 -3.997 29.712 0.52 22.20 332 GLN A C 1
ATOM 2413 O O A GLN A 1 332 ? 6.709 -3.082 29.871 0.48 22.40 332 GLN A O 1
ATOM 2414 O O B GLN A 1 332 ? 6.760 -3.091 29.918 0.52 22.39 332 GLN A O 1
ATOM 2425 N N . HIS A 1 333 ? 7.292 -5.078 29.000 1.00 20.47 333 HIS A N 1
ATOM 2426 C CA . HIS A 1 333 ? 6.046 -5.230 28.262 1.00 20.48 333 HIS A CA 1
ATOM 2427 C C . HIS A 1 333 ? 5.899 -6.703 27.920 1.00 19.00 333 HIS A C 1
ATOM 2428 O O . HIS A 1 333 ? 6.864 -7.353 27.500 1.00 21.88 333 HIS A O 1
ATOM 2435 N N . GLU A 1 334 ? 4.683 -7.209 28.095 1.00 21.43 334 GLU A N 1
ATOM 2436 C CA . GLU A 1 334 ? 4.403 -8.620 27.873 1.00 20.58 334 GLU A CA 1
ATOM 2437 C C . GLU A 1 334 ? 4.582 -9.020 26.412 1.00 23.96 334 GLU A C 1
ATOM 2438 O O . GLU A 1 334 ? 4.929 -10.172 26.128 1.00 21.06 334 GLU A O 1
ATOM 2444 N N . HIS A 1 335 ? 4.374 -8.092 25.476 1.00 15.89 335 HIS A N 1
ATOM 2445 C CA . HIS A 1 335 ? 4.331 -8.422 24.053 1.00 16.73 335 HIS A CA 1
ATOM 2446 C C . HIS A 1 335 ? 5.524 -7.905 23.267 1.00 16.29 335 HIS A C 1
ATOM 2447 O O . HIS A 1 335 ? 6.047 -8.626 22.424 1.00 18.41 335 HIS A O 1
ATOM 2454 N N . ALA A 1 336 ? 5.954 -6.667 23.502 1.00 17.48 336 ALA A N 1
ATOM 2455 C CA . ALA A 1 336 ? 7.099 -6.102 22.784 1.00 18.76 336 ALA A CA 1
ATOM 2456 C C . ALA A 1 336 ? 7.645 -4.995 23.664 1.00 18.08 336 ALA A C 1
ATOM 2457 O O . ALA A 1 336 ? 6.970 -3.983 23.851 1.00 19.47 336 ALA A O 1
ATOM 2459 N N . ASP A 1 337 ? 8.850 -5.179 24.206 1.00 18.49 337 ASP A N 1
ATOM 2460 C CA . ASP A 1 337 ? 9.328 -4.228 25.196 1.00 20.52 337 ASP A CA 1
ATOM 2461 C C . ASP A 1 337 ? 10.094 -3.089 24.524 1.00 20.20 337 ASP A C 1
ATOM 2462 O O . ASP A 1 337 ? 10.163 -2.982 23.293 1.00 18.81 337 ASP A O 1
ATOM 2467 N N . LYS A 1 338 ? 10.667 -2.212 25.354 1.00 20.17 338 LYS A N 1
ATOM 2468 C CA . LYS A 1 338 ? 11.405 -1.059 24.849 1.00 21.06 338 LYS A CA 1
ATOM 2469 C C . LYS A 1 338 ? 12.470 -1.473 23.839 1.00 19.81 338 LYS A C 1
ATOM 2470 O O . LYS A 1 338 ? 12.591 -0.868 22.769 1.00 20.05 338 LYS A O 1
ATOM 2476 N N . ALA A 1 339 ? 13.256 -2.506 24.161 1.00 21.04 339 ALA A N 1
ATOM 2477 C CA . ALA A 1 339 ? 14.328 -2.903 23.253 1.00 20.43 339 ALA A CA 1
ATOM 2478 C C . ALA A 1 339 ? 13.769 -3.410 21.927 1.00 23.11 339 ALA A C 1
ATOM 2479 O O . ALA A 1 339 ? 14.349 -3.152 20.864 1.00 23.36 339 ALA A O 1
ATOM 2481 N N . TRP A 1 340 ? 12.639 -4.129 21.969 1.00 19.40 340 TRP A N 1
ATOM 2482 C CA . TRP A 1 340 ? 12.030 -4.620 20.733 1.00 18.62 340 TRP A CA 1
ATOM 2483 C C . TRP A 1 340 ? 11.605 -3.458 19.847 1.00 19.28 340 TRP A C 1
ATOM 2484 O O . TRP A 1 340 ? 11.841 -3.471 18.632 1.00 20.19 340 TRP A O 1
ATOM 2495 N N . TRP A 1 341 ? 10.996 -2.434 20.450 1.00 17.61 341 TRP A N 1
ATOM 2496 C CA . TRP A 1 341 ? 10.473 -1.307 19.680 1.00 18.19 341 TRP A CA 1
ATOM 2497 C C . TRP A 1 341 ? 11.589 -0.410 19.164 1.00 21.00 341 TRP A C 1
ATOM 2498 O O . TRP A 1 341 ? 11.486 0.143 18.061 1.00 20.19 341 TRP A O 1
ATOM 2509 N N . ASN A 1 342 ? 12.652 -0.228 19.950 1.00 21.42 342 ASN A N 1
ATOM 2510 C CA . ASN A 1 342 ? 13.782 0.551 19.454 1.00 22.39 342 ASN A CA 1
ATOM 2511 C C . ASN A 1 342 ? 14.512 -0.181 18.340 1.00 23.55 342 ASN A C 1
ATOM 2512 O O . ASN A 1 342 ? 15.009 0.458 17.404 1.00 21.57 342 ASN A O 1
ATOM 2517 N N . ASN A 1 343 ? 14.571 -1.511 18.414 1.00 18.89 343 ASN A N 1
ATOM 2518 C CA . ASN A 1 343 ? 15.017 -2.291 17.269 1.00 19.87 343 ASN A CA 1
ATOM 2519 C C . ASN A 1 343 ? 14.140 -2.033 16.052 1.00 21.11 343 ASN A C 1
ATOM 2520 O O . ASN A 1 343 ? 14.643 -1.766 14.956 1.00 22.71 343 ASN A O 1
ATOM 2525 N N . ALA A 1 344 ? 12.820 -2.124 16.215 1.00 18.62 344 ALA A N 1
ATOM 2526 C CA . ALA A 1 344 ? 11.946 -1.954 15.058 1.00 20.94 344 ALA A CA 1
ATOM 2527 C C . ALA A 1 344 ? 12.169 -0.598 14.407 1.00 16.99 344 ALA A C 1
ATOM 2528 O O . ALA A 1 344 ? 12.322 -0.500 13.187 1.00 18.01 344 ALA A O 1
ATOM 2530 N N . PHE A 1 345 ? 12.214 0.460 15.213 1.00 18.61 345 PHE A N 1
ATOM 2531 C CA . PHE A 1 345 ? 12.343 1.796 14.639 1.00 20.75 345 PHE A CA 1
ATOM 2532 C C . PHE A 1 345 ? 13.751 2.057 14.116 1.00 25.14 345 PHE A C 1
ATOM 2533 O O . PHE A 1 345 ? 13.959 3.028 13.379 1.00 30.05 345 PHE A O 1
ATOM 2541 N N . GLY A 1 346 ? 14.709 1.207 14.463 1.00 23.15 346 GLY A N 1
ATOM 2542 C CA . GLY A 1 346 ? 16.041 1.312 13.902 1.00 22.35 346 GLY A CA 1
ATOM 2543 C C . GLY A 1 346 ? 16.170 0.785 12.492 1.00 28.19 346 GLY A C 1
ATOM 2544 O O . GLY A 1 346 ? 17.211 0.986 11.862 1.00 26.07 346 GLY A O 1
ATOM 2545 N N . GLN A 1 347 ? 15.126 0.134 11.972 1.00 22.71 347 GLN A N 1
ATOM 2546 C CA . GLN A 1 347 ? 15.157 -0.508 10.665 1.00 22.02 347 GLN A CA 1
ATOM 2547 C C . GLN A 1 347 ? 14.671 0.446 9.582 1.00 24.12 347 GLN A C 1
ATOM 2548 O O . GLN A 1 347 ? 13.615 1.077 9.741 1.00 24.27 347 GLN A O 1
ATOM 2554 N N . PRO A 1 348 ? 15.399 0.533 8.467 1.00 25.31 348 PRO A N 1
ATOM 2555 C CA . PRO A 1 348 ? 15.008 1.455 7.388 1.00 25.75 348 PRO A CA 1
ATOM 2556 C C . PRO A 1 348 ? 13.611 1.209 6.836 1.00 26.33 348 PRO A C 1
ATOM 2557 O O . PRO A 1 348 ? 12.914 2.164 6.470 1.00 29.92 348 PRO A O 1
ATOM 2561 N N . GLY A 1 349 ? 13.177 -0.047 6.767 1.00 22.42 349 GLY A N 1
ATOM 2562 C CA . GLY A 1 349 ? 11.884 -0.316 6.179 1.00 27.66 349 GLY A CA 1
ATOM 2563 C C . GLY A 1 349 ? 10.687 0.047 7.042 1.00 26.95 349 GLY A C 1
ATOM 2564 O O . GLY A 1 349 ? 9.563 0.017 6.530 1.00 27.78 349 GLY A O 1
ATOM 2565 N N . VAL A 1 350 ? 10.873 0.384 8.314 1.00 20.74 350 VAL A N 1
ATOM 2566 C CA . VAL A 1 350 ? 9.724 0.515 9.216 1.00 16.75 350 VAL A CA 1
ATOM 2567 C C . VAL A 1 350 ? 9.252 1.967 9.258 1.00 22.90 350 VAL A C 1
ATOM 2568 O O . VAL A 1 350 ? 10.050 2.897 9.440 1.00 22.13 350 VAL A O 1
ATOM 2572 N N . ILE A 1 351 ? 7.943 2.157 9.095 1.00 20.25 351 ILE A N 1
ATOM 2573 C CA . ILE A 1 351 ? 7.317 3.478 9.017 1.00 21.24 351 ILE A CA 1
ATOM 2574 C C . ILE A 1 351 ? 6.738 3.832 10.380 1.00 20.47 351 ILE A C 1
ATOM 2575 O O . ILE A 1 351 ? 5.976 3.044 10.955 1.00 19.13 351 ILE A O 1
ATOM 2580 N N . CYS A 1 352 ? 7.086 5.015 10.895 1.00 19.54 352 CYS A N 1
ATOM 2581 C CA . CYS A 1 352 ? 6.435 5.596 12.060 1.00 21.10 352 CYS A CA 1
ATOM 2582 C C . CYS A 1 352 ? 5.460 6.702 11.633 1.00 21.97 352 CYS A C 1
ATOM 2583 O O . CYS A 1 352 ? 5.340 7.043 10.459 1.00 19.97 352 CYS A O 1
ATOM 2586 N N . ARG A 1 353 ? 4.757 7.285 12.610 1.00 17.74 353 ARG A N 1
ATOM 2587 C CA . ARG A 1 353 ? 3.702 8.237 12.269 1.00 20.93 353 ARG A CA 1
ATOM 2588 C C . ARG A 1 353 ? 4.253 9.436 11.498 1.00 23.20 353 ARG A C 1
ATOM 2589 O O . ARG A 1 353 ? 3.634 9.890 10.527 1.00 19.89 353 ARG A O 1
ATOM 2597 N N . SER A 1 354 ? 5.419 9.958 11.910 1.00 22.19 354 SER A N 1
ATOM 2598 C CA . SER A 1 354 ? 5.975 11.150 11.266 1.00 24.88 354 SER A CA 1
ATOM 2599 C C . SER A 1 354 ? 6.497 10.873 9.858 1.00 24.65 354 SER A C 1
ATOM 2600 O O . SER A 1 354 ? 6.727 11.823 9.105 1.00 24.78 354 SER A O 1
ATOM 2603 N N . ASP A 1 355 ? 6.670 9.607 9.474 1.00 22.56 355 ASP A N 1
ATOM 2604 C CA . ASP A 1 355 ? 6.987 9.256 8.096 1.00 24.01 355 ASP A CA 1
ATOM 2605 C C . ASP A 1 355 ? 5.780 9.313 7.170 1.00 20.70 355 ASP A C 1
ATOM 2606 O O . ASP A 1 355 ? 5.961 9.259 5.952 1.00 22.66 355 ASP A O 1
ATOM 2611 N N . LEU A 1 356 ? 4.555 9.390 7.702 1.00 22.12 356 LEU A N 1
ATOM 2612 C CA . LEU A 1 356 ? 3.414 9.201 6.821 1.00 21.28 356 LEU A CA 1
ATOM 2613 C C . LEU A 1 356 ? 3.161 10.444 5.981 1.00 21.16 356 LEU A C 1
ATOM 2614 O O . LEU A 1 356 ? 3.322 11.566 6.460 1.00 21.96 356 LEU A O 1
ATOM 2619 N N . PRO A 1 357 ? 2.700 10.275 4.747 1.00 21.20 357 PRO A N 1
ATOM 2620 C CA . PRO A 1 357 ? 2.186 11.424 3.998 1.00 20.95 357 PRO A CA 1
ATOM 2621 C C . PRO A 1 357 ? 0.827 11.845 4.542 1.00 22.30 357 PRO A C 1
ATOM 2622 O O . PRO A 1 357 ? 0.224 11.179 5.384 1.00 24.72 357 PRO A O 1
ATOM 2626 N N . SER A 1 358 ? 0.3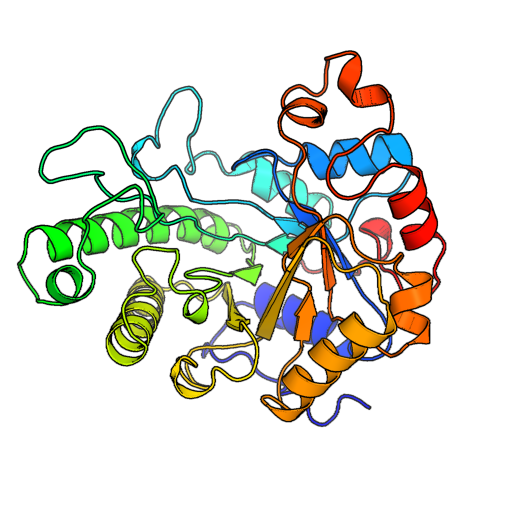33 12.972 4.043 1.00 22.40 358 SER A N 1
ATOM 2627 C CA . SER A 1 358 ? -0.993 13.430 4.440 1.00 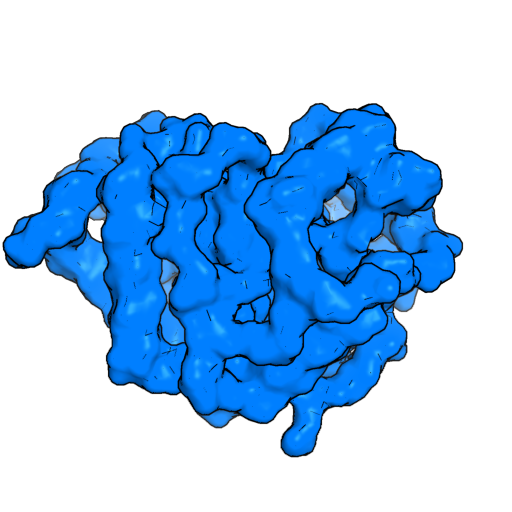22.60 358 SER A CA 1
ATOM 2628 C C . SER A 1 358 ? -2.076 12.618 3.738 1.00 28.94 358 SER A C 1
ATOM 2629 O O . SER A 1 358 ? -1.975 12.322 2.545 1.00 29.22 358 SER A O 1
ATOM 2632 N N . PHE A 1 359 ? -3.130 12.269 4.478 1.00 22.88 359 PHE A N 1
ATOM 2633 C CA . PHE A 1 359 ? -4.255 11.533 3.909 1.00 27.80 359 PHE A CA 1
ATOM 2634 C C . PHE A 1 359 ? -5.530 12.372 3.845 1.00 27.77 359 PHE A C 1
ATOM 2635 O O . PHE A 1 359 ? -6.589 11.843 3.503 1.00 31.72 359 PHE A O 1
ATOM 2643 N N . LYS A 1 360 ? -5.450 13.664 4.136 1.00 36.40 360 LYS A N 1
ATOM 2644 C CA . LYS A 1 360 ? -6.652 14.487 4.230 1.00 39.98 360 LYS A CA 1
ATOM 2645 C C . LYS A 1 360 ? -6.924 15.307 2.974 1.00 53.07 360 LYS A C 1
ATOM 2646 O O . LYS A 1 360 ? -6.532 14.910 1.870 1.00 47.60 360 LYS A O 1
ATOM 2652 N N . LEU A 1 361 ? -7.614 16.440 3.152 1.00 58.34 361 LEU A N 1
ATOM 2653 C CA . LEU A 1 361 ? -8.101 17.326 2.078 1.00 56.73 361 LEU A CA 1
ATOM 2654 C C . LEU A 1 361 ? -9.172 16.652 1.216 1.00 53.57 361 LEU A C 1
ATOM 2655 O O . LEU A 1 361 ? -8.901 15.683 0.504 1.00 52.32 361 LEU A O 1
#

B-factor: mean 23.46, std 8.16, range [10.39, 65.05]

Secondary structure (DSSP, 8-state):
--TTS-SS-SSTT--HHHHHHHHHHHHHTTT-EEEEEE-SSSS--HHHHHHHHHHS--BSEEEEE-TTTTT-SSSS--TT--HHHHHHHHTT-EEEEEE---EESSTT-S-EE-BTTT----HHHHTSTTSHHHHHHHHHHHHHHHHHHHHHHTT--EEEEES-SGGG--BTT-S-HHHHHHHHHHHHHHHHHTT--SEEEEEE--SS-GGG---GGG-SEEEEEEEEE--HHHHHHHHHHHHHH-TTS-EEEEEEEEE--HHHHHHHT---SEEEEPP-HHHHS-TTSGGGGS---SSS-HHHHHHHHTSTTEEBGGGPPP---

Sequence (325 aa):
DNSLIKKELCTEGASVEAKKVYTYLRNCWGRKTLSSTMANVTWNVNEAIWVNRQTGKYPAIACFDYMNLPASPADWIDYNKISVVEDWWNAGGLVAAACWHWNVPVTENSSEYKCMISETDFDITKALQEGTRENEIIKADLEELAGYLLLLKQKNIPVVIWRPLHEAAGKWFWWGKDAASYKRLWKLVYETFKQKGLNNLIWVWTSETNDRDWYPGDAYVDIIGRDVYHKTSAAGLATDFDALKKAFPDKLIALSECGDVATIDKQLAAGAQQWAWFMTWYDYEVTKDTTAPVFNSGQQHEHADKAWWNNAFGQPGVICRSDLPSFKL

Nearest PDB structures (foldseek):
  6hf4-assembly1_A  TM=1.002E+00  e=3.416E-70  Bacteroides ovatus ATCC 8483
  6d2x-assembly1_A  TM=9.210E-01  e=2.697E-37  Segatella baroniae B14
  3zm8-assembly1_A  TM=8.788E-01  e=2.239E-29  Podospora anserina S mat+
  6hpf-assembly1_A  TM=8.329E-01  e=3.822E-25  Yunnania penicillata
  3cbw-assembly1_A  TM=8.482E-01  e=1.970E-19  Bacillus subtilis

Solvent-accessible surface area: 13296 Å² total; per-residue (Å²): 155,32,94,133,7,43,143,122,17,31,21,169,58,9,18,81,19,0,94,78,1,2,65,35,2,25,77,6,19,26,154,66,4,0,0,1,2,1,1,8,38,11,32,34,25,22,2,0,59,0,0,32,140,16,32,47,98,67,0,0,2,2,6,2,2,1,37,25,3,55,35,9,95,29,156,175,6,23,0,74,135,16,65,33,0,40,92,9,9,84,55,32,1,1,3,10,2,0,1,29,1,18,0,10,47,63,101,138,30,98,102,78,81,12,70,82,102,83,9,95,12,30,1,41,99,0,23,95,141,53,36,76,20,4,88,41,0,70,63,21,2,97,55,0,0,30,11,0,32,51,2,59,124,114,89,3,4,0,5,0,10,0,0,1,17,1,24,24,111,103,12,3,0,0,90,50,12,64,4,0,50,124,0,0,78,57,0,14,82,34,1,129,148,62,37,8,36,2,1,0,5,0,0,0,1,33,36,159,12,144,100,29,10,6,20,90,62,44,0,0,0,0,0,32,12,9,76,142,69,98,61,15,67,20,0,6,92,19,3,79,48,2,85,178,47,6,72,44,2,0,0,0,0,2,7,0,1,58,9,7,26,2,47,120,0,47,95,43,30,0,70,2,4,12,0,6,2,37,39,14,106,108,12,0,94,55,51,121,22,120,65,0,89,68,2,123,24,120,26,4,48,100,73,20,2,61,41,0,40,57,41,117,15,10,13,9,48,90,76,23,63,96,11,86,195

Radius of gyration: 18.76 Å; Cα contacts (8 Å, |Δi|>4): 696; chains: 1; bounding box: 52×41×47 Å

Foldseek 3Di:
DLVLADQDFLFPPFFLLLSLVLNVLSVLFPFFAFEEAEDLQFQAQLVQVLLCLLAVFGTQEYEGEPAVLVPAPDPVDHLLPCVRVVVCVVLQHAYAYEYQHWDAQEPPHPGTHWWVVRRVQALVQLLDPPDPNVVVVVVSLVSVLVSLVSCVVVVHAYAYEYPAPLCVLTTNLNPDQVSNLVVLVVSQVSSVVSVNSRYAYEYEDCFPPVSNDNDSSRHAAYEYEDEQAAQLLVLQVRQVRVCVVCVRHAYAPDEYFNYHAVVSNVVNPNRHSYHYYYAANVQRVDCPDPSSNDQDGRGAGSVSSNSQVVDPRYDTSVNDDRSDD